Protein AF-A0A955T4J6-F1 (afdb_monomer_lite)

Foldseek 3Di:
DDDPPQRDAAEADPPQQAQVNAAEDDAQHKYKYFQQPDDQVPPCVVWVLDDLDAAQDCSCRRTPRKHKYKYAAAAQDKWKKKKAKAADDLLRFKAKFKWAQDPVNPGIHGDQAQWDPLQDDFPPDSHGTFRMTMHIDHGGMMMMIIGHSHRMMMMHMDIAHDDDDPDVLSVLQVVLQVLLRSLLRCSSACLQRRDSVSSPPDPDLQSQLALDQCSLQVSLVSNLVVLVVVHDNPVVSSNVVSLVSLLSQWDFDPDPQRATAGDDDAAGLQRLLRSLLSNVSCCVRPVVHDDCSLVNSQSVNCVVCPPDPDDDPSSDQPDPVGDDPVVSVVSNVVSND

Secondary structure (DSSP, 8-state):
-PPPGGGSPEE--S--SSTTSPEE--TT--EEEEE--S-TT--TTTS-------TT-GGGSS-TT-EEEEEEE--SS-EEEEEEEE-S-TTS--EEEEEEE-TTSSSEEE--TT--TT-PPPTT-SS---SEEEEEE-SEEEEEEEE--EEEEEEEEEEEPPSSPSSHHHHHHHHHHHHHHHHHHHHHH-TTTT-HHHHSS---HHHHT---HHHHHHHHHHHHHHHHTT---SSHHHHHHHHHHHHT--EE--STT--EE---SS-HHHHHHHHHHHHHHHIIIII----GGGGGTHHHHHHHHTT-SS--TTS----SS---HHHHHHHHHHHH-

Structure (mmCIF, N/CA/C/O backbone):
data_AF-A0A955T4J6-F1
#
_entry.id   AF-A0A955T4J6-F1
#
loop_
_atom_site.group_PDB
_atom_site.id
_atom_site.type_symbol
_atom_site.label_atom_id
_atom_site.label_alt_id
_atom_site.label_comp_id
_atom_site.label_asym_id
_atom_site.label_entity_id
_atom_site.label_seq_id
_atom_site.pdbx_PDB_ins_code
_atom_site.Cartn_x
_atom_site.Cartn_y
_atom_site.Cartn_z
_atom_site.occupancy
_atom_site.B_iso_or_equiv
_atom_site.auth_seq_id
_atom_site.auth_comp_id
_atom_site.auth_asym_id
_atom_site.auth_atom_id
_atom_site.pdbx_PDB_model_num
ATOM 1 N N . MET A 1 1 ? -25.477 -25.709 1.875 1.00 49.19 1 MET A N 1
ATOM 2 C CA . MET A 1 1 ? -24.189 -25.959 2.546 1.00 49.19 1 MET A CA 1
ATOM 3 C C . MET A 1 1 ? -23.855 -24.646 3.207 1.00 49.19 1 MET A C 1
ATOM 5 O O . MET A 1 1 ? -23.683 -23.676 2.479 1.00 49.19 1 MET A O 1
ATOM 9 N N . ASP A 1 2 ? -23.935 -24.575 4.530 1.00 71.12 2 ASP A N 1
ATOM 10 C CA . ASP A 1 2 ? -23.605 -23.341 5.238 1.00 71.12 2 ASP A CA 1
ATOM 11 C C . ASP A 1 2 ? -22.095 -23.136 5.170 1.00 71.12 2 ASP A C 1
ATOM 13 O O . ASP A 1 2 ? -21.326 -24.020 5.543 1.00 71.12 2 ASP A O 1
ATOM 17 N N . ILE A 1 3 ? -21.685 -21.997 4.620 1.00 68.75 3 ILE A N 1
ATOM 18 C CA . ILE A 1 3 ? -20.292 -21.553 4.632 1.00 68.75 3 ILE A CA 1
ATOM 19 C C . ILE A 1 3 ? -19.980 -21.144 6.084 1.00 68.75 3 ILE A C 1
ATOM 21 O O . ILE A 1 3 ? -20.780 -20.367 6.634 1.00 68.75 3 ILE A O 1
ATOM 25 N N . PRO A 1 4 ? -18.898 -21.664 6.705 1.00 73.25 4 PRO A N 1
ATOM 26 C CA . PRO A 1 4 ? -18.431 -21.229 8.023 1.00 73.25 4 PRO A CA 1
ATOM 27 C C . PRO A 1 4 ? -18.327 -19.706 8.104 1.00 73.25 4 PRO A C 1
ATOM 29 O O . PRO A 1 4 ? -18.053 -19.054 7.100 1.00 73.25 4 PRO A O 1
ATOM 32 N N . GLU A 1 5 ? -18.582 -19.121 9.273 1.00 73.19 5 GLU A N 1
ATOM 33 C CA . GLU A 1 5 ? -18.630 -17.659 9.407 1.00 73.19 5 GLU A CA 1
ATOM 34 C C . GLU A 1 5 ? -17.283 -17.009 9.057 1.00 73.19 5 GLU A C 1
ATOM 36 O O . GLU A 1 5 ? -17.280 -15.998 8.359 1.00 73.19 5 GLU A O 1
ATOM 41 N N . GLU A 1 6 ? -16.155 -17.633 9.417 1.00 70.94 6 GLU A N 1
ATOM 42 C CA . GLU A 1 6 ? -14.816 -17.175 9.015 1.00 70.94 6 GLU A CA 1
ATOM 43 C C . GLU A 1 6 ? -14.591 -17.166 7.488 1.00 70.94 6 GLU A C 1
ATOM 45 O O . GLU A 1 6 ? -13.852 -16.330 6.968 1.00 70.94 6 GLU A O 1
ATOM 50 N N . ASP A 1 7 ? -15.276 -18.048 6.756 1.00 72.38 7 ASP A N 1
ATOM 51 C CA . ASP A 1 7 ? -15.149 -18.211 5.304 1.00 72.38 7 ASP A CA 1
ATOM 52 C C . ASP A 1 7 ? -16.137 -17.327 4.525 1.00 72.38 7 ASP A C 1
ATOM 54 O O . ASP A 1 7 ? -16.083 -17.237 3.291 1.00 72.38 7 ASP A O 1
ATOM 58 N N . ARG A 1 8 ? -17.076 -16.668 5.217 1.00 79.75 8 ARG A N 1
ATOM 59 C CA . ARG A 1 8 ? -18.019 -15.745 4.579 1.00 79.75 8 ARG A CA 1
ATOM 60 C C . ARG A 1 8 ? -17.323 -14.439 4.238 1.00 79.75 8 ARG A C 1
ATOM 62 O O . ARG A 1 8 ? -16.606 -13.855 5.052 1.00 79.75 8 ARG A O 1
ATOM 69 N N . ILE A 1 9 ? -17.621 -13.932 3.046 1.00 84.31 9 ILE A N 1
ATOM 70 C CA . ILE A 1 9 ? -17.214 -12.593 2.622 1.00 84.31 9 ILE A CA 1
ATOM 71 C C . ILE A 1 9 ? -17.766 -11.575 3.629 1.00 84.31 9 ILE A C 1
ATOM 73 O O . ILE A 1 9 ? -18.973 -11.548 3.864 1.00 84.31 9 ILE A O 1
ATOM 77 N N . ALA A 1 10 ? -16.889 -10.756 4.212 1.00 92.00 10 ALA A N 1
ATOM 78 C CA . ALA A 1 10 ? -17.304 -9.649 5.061 1.00 92.00 10 ALA A CA 1
ATOM 79 C C . ALA A 1 10 ? -17.594 -8.422 4.195 1.00 92.00 10 ALA A C 1
ATOM 81 O O . ALA A 1 10 ? -16.770 -8.026 3.367 1.00 92.00 10 ALA A O 1
ATOM 82 N N . PHE A 1 11 ? -18.760 -7.829 4.406 1.00 94.44 11 PHE A N 1
ATOM 83 C CA . PHE A 1 11 ? -19.126 -6.537 3.846 1.00 94.44 11 PHE A CA 1
ATOM 84 C C . PHE A 1 11 ? -19.242 -5.530 4.983 1.00 94.44 11 PHE A C 1
ATOM 86 O O . PHE A 1 11 ? -19.582 -5.909 6.106 1.00 94.44 11 PHE A O 1
ATOM 93 N N . GLU A 1 12 ? -18.977 -4.262 4.696 1.00 93.69 12 GLU A N 1
ATOM 94 C CA . GLU A 1 12 ? -19.460 -3.195 5.570 1.00 93.69 12 GLU A CA 1
ATOM 95 C C . GLU A 1 12 ? -21.001 -3.235 5.666 1.00 93.69 12 GLU A C 1
ATOM 97 O O . GLU A 1 12 ? -21.689 -3.826 4.824 1.00 93.69 12 GLU A O 1
ATOM 102 N N . ALA A 1 13 ? -21.552 -2.580 6.682 1.00 93.69 13 ALA A N 1
ATOM 103 C CA . ALA A 1 13 ? -22.985 -2.432 6.864 1.00 93.69 13 ALA A CA 1
ATOM 104 C C . ALA A 1 13 ? -23.320 -1.043 7.415 1.00 93.69 13 ALA A C 1
ATOM 106 O O . ALA A 1 13 ? -22.948 -0.706 8.537 1.00 93.69 13 ALA A O 1
ATOM 107 N N . GLU A 1 14 ? -24.079 -0.270 6.646 1.00 91.69 14 GLU A N 1
ATOM 108 C CA . GLU A 1 14 ? -24.568 1.042 7.067 1.00 91.69 14 GLU A CA 1
ATOM 109 C C . GLU A 1 14 ? -25.791 0.935 8.010 1.00 91.69 14 GLU A C 1
ATOM 111 O O . GLU A 1 14 ? -26.625 0.036 7.832 1.00 91.69 14 GLU A O 1
ATOM 116 N N . PRO A 1 15 ? -25.962 1.849 8.989 1.00 91.62 15 PRO A N 1
ATOM 117 C CA . PRO A 1 15 ? -25.075 2.968 9.299 1.00 91.62 15 PRO A CA 1
ATOM 118 C C . PRO A 1 15 ? -23.806 2.525 10.053 1.00 91.62 15 PRO A C 1
ATOM 120 O O . PRO A 1 15 ? -23.906 1.804 11.042 1.00 91.62 15 PRO A O 1
ATOM 123 N N . ASN A 1 16 ? -22.634 3.008 9.640 1.00 92.56 16 ASN A N 1
ATOM 124 C CA . ASN A 1 16 ? -21.361 2.868 10.364 1.00 92.56 16 ASN A CA 1
ATOM 125 C C . ASN A 1 16 ? -20.569 4.192 10.410 1.00 92.56 16 ASN A C 1
ATOM 127 O O . ASN A 1 16 ? -19.354 4.209 10.590 1.00 92.56 16 ASN A O 1
ATOM 131 N N . ASN A 1 17 ? -21.283 5.312 10.297 1.00 88.12 17 ASN A N 1
ATOM 132 C CA . ASN A 1 17 ? -20.744 6.654 10.065 1.00 88.12 17 ASN A CA 1
ATOM 133 C C . ASN A 1 17 ? -20.003 7.285 11.264 1.00 88.12 17 ASN A C 1
ATOM 135 O O . ASN A 1 17 ? -19.528 8.423 11.213 1.00 88.12 17 ASN A O 1
ATOM 139 N N . ASN A 1 18 ? -19.940 6.584 12.394 1.00 89.19 18 ASN A N 1
ATOM 140 C CA . ASN A 1 18 ? -19.228 7.018 13.589 1.00 89.19 18 ASN A CA 1
ATOM 141 C C . ASN A 1 18 ? -18.773 5.815 14.422 1.00 89.19 18 ASN A C 1
ATOM 143 O O . ASN A 1 18 ? -19.288 4.705 14.302 1.00 89.19 18 ASN A O 1
ATOM 147 N N . TRP A 1 19 ? -17.848 6.063 15.347 1.00 91.88 19 TRP A N 1
ATOM 148 C CA . TRP A 1 19 ? -17.252 5.016 16.178 1.00 91.88 19 TRP A CA 1
ATOM 149 C C . TRP A 1 19 ? -18.250 4.244 17.062 1.00 91.88 19 TRP A C 1
ATOM 151 O O . TRP A 1 19 ? -17.949 3.123 17.465 1.00 91.88 19 TRP A O 1
ATOM 161 N N . ARG A 1 20 ? -19.428 4.805 17.376 1.00 91.62 20 ARG A N 1
ATOM 162 C CA . ARG A 1 20 ? -20.450 4.127 18.197 1.00 91.62 20 ARG A CA 1
ATOM 163 C C . ARG A 1 20 ? -21.255 3.106 17.395 1.00 91.62 20 ARG A C 1
ATOM 165 O O . ARG A 1 20 ? -21.768 2.158 17.980 1.00 91.62 20 ARG A O 1
ATOM 172 N N . GLU A 1 21 ? -21.352 3.310 16.086 1.00 93.25 21 GLU A N 1
ATOM 173 C CA . GLU A 1 21 ? -22.065 2.455 15.128 1.00 93.25 21 GLU A CA 1
ATOM 174 C C . GLU A 1 21 ? -21.094 1.604 14.293 1.00 93.25 21 GLU A C 1
ATOM 176 O O . GLU A 1 21 ? -21.480 0.974 13.314 1.00 93.25 21 GLU A O 1
ATOM 181 N N . ALA A 1 22 ? -19.820 1.573 14.688 1.00 95.56 22 ALA A N 1
ATOM 182 C CA . ALA A 1 22 ? -18.763 0.904 13.955 1.00 95.56 22 ALA A CA 1
ATOM 183 C C . ALA A 1 22 ? -19.065 -0.586 13.716 1.00 95.56 22 ALA A C 1
ATOM 185 O O . ALA A 1 22 ? -19.440 -1.324 14.633 1.00 95.56 22 ALA A O 1
ATOM 186 N N . ASN A 1 23 ? -18.843 -1.050 12.488 1.00 96.88 23 ASN A N 1
ATOM 187 C CA . ASN A 1 23 ? -18.965 -2.460 12.142 1.00 96.88 23 ASN A CA 1
ATOM 188 C C . ASN A 1 23 ? -17.881 -3.290 12.840 1.00 96.88 23 ASN A C 1
ATOM 190 O O . ASN A 1 23 ? -16.758 -2.818 12.986 1.00 96.88 23 ASN A O 1
ATOM 194 N N . PRO A 1 24 ? -18.143 -4.538 13.244 1.00 96.25 24 PRO A N 1
ATOM 195 C CA . PRO A 1 24 ? -17.079 -5.397 13.748 1.00 96.25 24 PRO A CA 1
ATOM 196 C C . PRO A 1 24 ? -16.050 -5.688 12.644 1.00 96.25 24 PRO A C 1
ATOM 198 O O . PRO A 1 24 ? -16.415 -5.998 11.510 1.00 96.25 24 PRO A O 1
ATOM 201 N N . LEU A 1 25 ? -14.765 -5.623 12.986 1.00 96.31 25 LEU A N 1
ATOM 202 C CA . LEU A 1 25 ? -13.657 -6.030 12.128 1.00 96.31 25 LEU A CA 1
ATOM 203 C C . LEU A 1 25 ? -12.806 -7.071 12.840 1.00 96.31 25 LEU A C 1
ATOM 205 O O . LEU A 1 25 ? -12.204 -6.819 13.883 1.00 96.31 25 LEU A O 1
ATOM 209 N N . GLU A 1 26 ? -12.730 -8.236 12.214 1.00 95.19 26 GLU A N 1
ATOM 210 C CA . GLU A 1 26 ? -11.833 -9.317 12.591 1.00 95.19 26 GLU A CA 1
ATOM 211 C C . GLU A 1 26 ? -10.510 -9.166 11.829 1.00 95.19 26 GLU A C 1
ATOM 213 O O . GLU A 1 26 ? -10.489 -9.109 10.595 1.00 95.19 26 GLU A O 1
ATOM 218 N N . ILE A 1 27 ? -9.393 -9.068 12.554 1.00 95.25 27 ILE A N 1
ATOM 219 C CA . ILE A 1 27 ? -8.076 -8.910 11.927 1.00 95.25 27 ILE A CA 1
ATOM 220 C C . ILE A 1 27 ? -7.737 -10.177 11.129 1.00 95.25 27 ILE A C 1
ATOM 222 O O . ILE A 1 27 ? -7.883 -11.290 11.618 1.00 95.25 27 ILE A O 1
ATOM 226 N N . GLY A 1 28 ? -7.249 -10.012 9.900 1.00 92.88 28 GLY A N 1
ATOM 227 C CA . GLY A 1 28 ? -6.998 -11.107 8.960 1.00 92.88 28 GLY A CA 1
ATOM 228 C C . GLY A 1 28 ? -8.159 -11.366 7.997 1.00 92.88 28 GLY A C 1
ATOM 229 O O . GLY A 1 28 ? -7.937 -11.926 6.921 1.00 92.88 28 GLY A O 1
ATOM 230 N N . ARG A 1 29 ? -9.376 -10.905 8.317 1.00 92.88 29 ARG A N 1
ATOM 231 C CA . ARG A 1 29 ? -10.540 -11.029 7.434 1.00 92.88 29 ARG A CA 1
ATOM 232 C C . ARG A 1 29 ? -10.579 -9.870 6.438 1.00 92.88 29 ARG A C 1
ATOM 234 O O . ARG A 1 29 ? -10.380 -8.709 6.788 1.00 92.88 29 ARG A O 1
ATOM 241 N N . THR A 1 30 ? -10.816 -10.191 5.166 1.00 94.69 30 THR A N 1
ATOM 242 C CA . THR A 1 30 ? -10.977 -9.180 4.109 1.00 94.69 30 THR A CA 1
ATOM 243 C C . THR A 1 30 ? -12.392 -8.614 4.142 1.00 94.69 30 THR A C 1
ATOM 245 O O . THR A 1 30 ? -13.348 -9.387 4.085 1.00 94.69 30 THR A O 1
ATOM 248 N N . VAL A 1 31 ? -12.512 -7.286 4.163 1.00 96.81 31 VAL A N 1
ATOM 249 C CA . VAL A 1 31 ? -13.789 -6.562 4.149 1.00 96.81 31 VAL A CA 1
ATOM 250 C C . VAL A 1 31 ? -13.966 -5.838 2.815 1.00 96.81 31 VAL A C 1
ATOM 252 O O . VAL A 1 31 ? -13.035 -5.208 2.313 1.00 96.81 31 VAL A O 1
ATOM 255 N N . TYR A 1 32 ? -15.157 -5.933 2.233 1.00 96.44 32 TYR A N 1
ATOM 256 C CA . TYR A 1 32 ? -15.557 -5.201 1.033 1.00 96.44 32 TYR A CA 1
ATOM 257 C C . TYR A 1 32 ? -16.520 -4.083 1.419 1.00 96.44 32 TYR A C 1
ATOM 259 O O . TYR A 1 32 ? -17.512 -4.339 2.095 1.00 96.44 32 TYR A O 1
ATOM 267 N N . GLY A 1 33 ? -16.251 -2.870 0.956 1.00 94.62 33 GLY A N 1
ATOM 268 C CA . GLY A 1 33 ? -17.101 -1.720 1.244 1.00 94.62 33 GLY A CA 1
ATOM 269 C C . GLY A 1 33 ? -17.165 -0.736 0.088 1.00 94.62 33 GLY A C 1
ATOM 270 O O . GLY A 1 33 ? -16.576 -0.968 -0.974 1.00 94.62 33 GLY A O 1
ATOM 271 N N . ASN A 1 34 ? -17.908 0.337 0.295 1.00 91.94 34 ASN A N 1
ATOM 272 C CA . ASN A 1 34 ? -18.135 1.459 -0.592 1.00 91.94 34 ASN A CA 1
ATOM 273 C C . ASN A 1 34 ? -18.290 2.724 0.256 1.00 91.94 34 ASN A C 1
ATOM 275 O O . ASN A 1 34 ? -18.841 2.691 1.341 1.00 91.94 34 ASN A O 1
ATOM 279 N N . ASN A 1 35 ? -17.751 3.826 -0.239 1.00 86.06 35 ASN A N 1
ATOM 280 C CA . ASN A 1 35 ? -17.652 5.066 0.511 1.00 86.06 35 ASN A CA 1
ATOM 281 C C . ASN A 1 35 ? -17.491 6.214 -0.492 1.00 86.06 35 ASN A C 1
ATOM 283 O O . ASN A 1 35 ? -16.395 6.746 -0.651 1.00 86.06 35 ASN A O 1
ATOM 287 N N . ASP A 1 36 ? -18.515 6.484 -1.304 1.00 79.50 36 ASP A N 1
ATOM 288 C CA . ASP A 1 36 ? -18.516 7.539 -2.336 1.00 79.50 36 ASP A CA 1
ATOM 289 C C . ASP A 1 36 ? -19.459 8.709 -2.022 1.00 79.50 36 ASP A C 1
ATOM 291 O O . ASP A 1 36 ? -19.696 9.577 -2.863 1.00 79.50 36 ASP A O 1
ATOM 295 N N . ASP A 1 37 ? -19.961 8.747 -0.795 1.00 76.25 37 ASP A N 1
ATOM 296 C CA . ASP A 1 37 ? -20.833 9.771 -0.233 1.00 76.25 37 ASP A CA 1
ATOM 297 C C . ASP A 1 37 ? -20.063 10.848 0.555 1.00 76.25 37 ASP A C 1
ATOM 299 O O . ASP A 1 37 ? -20.648 11.829 1.026 1.00 76.25 37 ASP A O 1
ATOM 303 N N . THR A 1 38 ? -18.738 10.713 0.653 1.00 75.12 38 THR A N 1
ATOM 304 C CA . THR A 1 38 ? -17.838 11.761 1.129 1.00 75.12 38 THR A CA 1
ATOM 305 C C . THR A 1 38 ? -17.561 12.786 0.036 1.00 75.12 38 THR A C 1
ATOM 307 O O . THR A 1 38 ? -17.138 12.470 -1.075 1.00 75.12 38 THR A O 1
ATOM 310 N N . ASP A 1 39 ? -17.740 14.063 0.367 1.00 73.38 39 ASP A N 1
ATOM 311 C CA . ASP A 1 39 ? -17.366 15.131 -0.551 1.00 73.38 39 ASP A CA 1
ATOM 312 C C . ASP A 1 39 ? -15.837 15.266 -0.666 1.00 73.38 39 ASP A C 1
ATOM 314 O O . ASP A 1 39 ? -15.135 15.647 0.280 1.00 73.38 39 ASP A O 1
ATOM 318 N N . TYR A 1 40 ? -15.342 14.999 -1.874 1.00 72.81 40 TYR A N 1
ATOM 319 C CA . TYR A 1 40 ? -13.928 15.000 -2.227 1.00 72.81 40 TYR A CA 1
ATOM 320 C C . TYR A 1 40 ? -13.234 16.354 -2.016 1.00 72.81 40 TYR A C 1
ATOM 322 O O . TYR A 1 40 ? -12.062 16.378 -1.639 1.00 72.81 40 TYR A O 1
ATOM 330 N N . LEU A 1 41 ? -13.919 17.482 -2.252 1.00 71.50 41 LEU A N 1
ATOM 331 C CA . LEU A 1 41 ? -13.324 18.825 -2.128 1.00 71.50 41 LEU A CA 1
ATOM 332 C C . LEU A 1 41 ? -13.667 19.524 -0.810 1.00 71.50 41 LEU A C 1
ATOM 334 O O . LEU A 1 41 ? -13.267 20.672 -0.615 1.00 71.50 41 LEU A O 1
ATOM 338 N N . ASN A 1 42 ? -14.346 18.834 0.109 1.00 63.97 42 ASN A N 1
ATOM 339 C CA . ASN A 1 42 ? -14.707 19.355 1.425 1.00 63.97 42 ASN A CA 1
ATOM 340 C C . ASN A 1 42 ? -15.380 20.746 1.349 1.00 63.97 42 ASN A C 1
ATOM 342 O O . ASN A 1 42 ? -15.008 21.675 2.073 1.00 63.97 42 ASN A O 1
ATOM 346 N N . ASN A 1 43 ? -16.347 20.875 0.447 1.00 64.19 43 ASN A N 1
ATOM 347 C CA . ASN A 1 43 ? -17.304 21.957 0.324 1.00 64.19 43 ASN A CA 1
ATOM 348 C C . ASN A 1 43 ? -18.009 22.179 1.668 1.00 64.19 43 ASN A C 1
ATOM 350 O O . ASN A 1 43 ? -18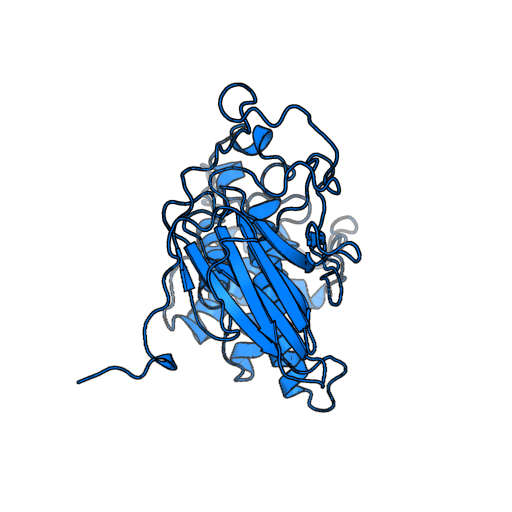.842 21.387 2.112 1.00 64.19 43 ASN A O 1
ATOM 354 N N . GLU A 1 44 ? -17.661 23.284 2.329 1.00 58.69 44 GLU A N 1
ATOM 355 C CA . GLU A 1 44 ? -18.183 23.627 3.656 1.00 58.69 44 GLU A CA 1
ATOM 356 C C . GLU A 1 44 ? -19.703 23.890 3.654 1.00 58.69 44 GLU A C 1
ATOM 358 O O . GLU A 1 44 ? -20.326 23.839 4.718 1.00 58.69 44 GLU A O 1
ATOM 363 N N . ASP A 1 45 ? -20.304 24.145 2.483 1.00 60.72 45 ASP A N 1
ATOM 364 C CA . ASP A 1 45 ? -21.752 24.335 2.334 1.00 60.72 45 ASP A CA 1
ATOM 365 C C . ASP A 1 45 ? -22.522 23.000 2.316 1.00 60.72 45 ASP A C 1
ATOM 367 O O . ASP A 1 45 ? -23.664 22.944 2.776 1.00 60.72 45 ASP A O 1
ATOM 371 N N . GLU A 1 46 ? -21.900 21.920 1.829 1.00 54.34 46 GLU A N 1
ATOM 372 C CA . GLU A 1 46 ? -22.473 20.563 1.805 1.00 54.34 46 GLU A CA 1
ATOM 373 C C . GLU A 1 46 ? -22.079 19.752 3.049 1.00 54.34 46 GLU A C 1
ATOM 375 O O . GLU A 1 46 ? -22.833 18.886 3.496 1.00 54.34 46 GLU A O 1
ATOM 380 N N . ASN A 1 47 ? -20.942 20.083 3.669 1.00 52.06 47 ASN A N 1
ATOM 381 C CA . ASN A 1 47 ? -20.457 19.463 4.894 1.00 52.06 47 ASN A CA 1
ATOM 382 C C . ASN A 1 47 ? -20.163 20.546 5.954 1.00 52.06 47 ASN A C 1
ATOM 384 O O . ASN A 1 47 ? -19.065 21.110 5.973 1.00 52.06 47 ASN A O 1
ATOM 388 N N . PRO A 1 48 ? -21.106 20.852 6.872 1.00 43.47 48 PRO A N 1
ATOM 389 C CA . PRO A 1 48 ? -21.048 22.021 7.759 1.00 43.47 48 PRO A CA 1
ATOM 390 C C . PRO A 1 48 ? -19.978 21.944 8.865 1.00 43.47 48 PRO A C 1
ATOM 392 O O . PRO A 1 48 ? -20.019 22.726 9.823 1.00 43.47 48 PRO A O 1
ATOM 395 N N . VAL A 1 49 ? -19.000 21.035 8.763 1.00 47.78 49 VAL A N 1
ATOM 396 C CA . VAL A 1 49 ? -17.809 21.004 9.622 1.00 47.78 49 VAL A CA 1
ATOM 397 C C . VAL A 1 49 ? -16.906 22.189 9.257 1.00 47.78 49 VAL A C 1
ATOM 399 O O . VAL A 1 49 ? -15.901 22.064 8.561 1.00 47.78 49 VAL A O 1
ATOM 402 N N . LYS A 1 50 ? -17.295 23.374 9.741 1.00 36.75 50 LYS A N 1
ATOM 403 C CA . LYS A 1 50 ? -16.586 24.642 9.544 1.00 36.75 50 LYS A CA 1
ATOM 404 C C . LYS A 1 50 ? -15.153 24.559 10.065 1.00 36.75 50 LYS A C 1
ATOM 406 O O . LYS A 1 50 ? -14.939 24.344 11.261 1.00 36.75 50 LYS A O 1
ATOM 411 N N . GLY A 1 51 ? -14.187 24.839 9.191 1.00 40.41 51 GLY A N 1
ATOM 412 C CA . GLY A 1 51 ? -12.809 25.129 9.569 1.00 40.41 51 GLY A CA 1
ATOM 413 C C . GLY A 1 51 ? -11.776 24.178 8.972 1.00 40.41 51 GLY A C 1
ATOM 414 O O . GLY A 1 51 ? -11.793 22.960 9.181 1.00 40.41 51 GLY A O 1
ATOM 415 N N . PHE A 1 52 ? -10.786 24.775 8.313 1.00 37.16 52 PHE A N 1
ATOM 416 C CA . PHE A 1 52 ? -9.451 24.212 8.129 1.00 37.16 52 PHE A CA 1
ATOM 417 C C . PHE A 1 52 ? -8.710 24.243 9.474 1.00 37.16 52 PHE A C 1
ATOM 419 O O . PHE A 1 52 ? -7.922 25.145 9.750 1.00 37.16 52 PHE A O 1
ATOM 426 N N . ALA A 1 53 ? -9.002 23.287 10.354 1.00 34.19 53 ALA A N 1
ATOM 427 C CA . ALA A 1 53 ? -8.194 23.055 11.545 1.00 34.19 53 ALA A CA 1
ATOM 428 C C . ALA A 1 53 ? -7.208 21.916 11.254 1.00 34.19 53 ALA A C 1
ATOM 430 O O . ALA A 1 53 ? -7.610 20.831 10.840 1.00 34.19 53 ALA A O 1
ATOM 431 N N . ASN A 1 54 ? -5.919 22.211 11.435 1.00 33.28 54 ASN A N 1
ATOM 432 C CA . ASN A 1 54 ? -4.769 21.322 11.268 1.00 33.28 54 ASN A CA 1
ATOM 433 C C . ASN A 1 54 ? -5.027 19.883 11.755 1.00 33.28 54 ASN A C 1
ATOM 435 O O . ASN A 1 54 ? -5.694 19.671 12.768 1.00 33.28 54 ASN A O 1
ATOM 439 N N . GLY A 1 55 ? -4.446 18.911 11.046 1.00 39.78 55 GLY A N 1
ATOM 440 C CA . GLY A 1 55 ? -4.740 17.472 11.032 1.00 39.78 55 GLY A CA 1
ATOM 441 C C . GLY A 1 55 ? -4.420 16.663 12.284 1.00 39.78 55 GLY A C 1
ATOM 442 O O . GLY A 1 55 ? -3.868 15.568 12.190 1.00 39.78 55 GLY A O 1
ATOM 443 N N . LEU A 1 56 ? -4.777 17.191 13.446 1.00 39.00 56 LEU A N 1
ATOM 444 C CA . LEU A 1 56 ? -4.727 16.549 14.756 1.00 39.00 56 LEU A CA 1
ATOM 445 C C . LEU A 1 56 ? -5.975 16.866 15.604 1.00 39.00 56 LEU A C 1
ATOM 447 O O . LEU A 1 56 ? -6.064 16.407 16.738 1.00 39.00 56 LEU A O 1
ATOM 451 N N . ASP A 1 57 ? -6.932 17.649 15.092 1.00 46.38 57 ASP A N 1
ATOM 452 C CA . ASP A 1 57 ? -8.154 17.989 15.824 1.00 46.38 57 ASP A CA 1
ATOM 453 C C . ASP A 1 57 ? -9.236 16.906 15.631 1.00 46.38 57 ASP A C 1
ATOM 455 O O . ASP A 1 57 ? -9.672 16.623 14.512 1.00 46.38 57 ASP A O 1
ATOM 459 N N . ASN A 1 58 ? -9.712 16.337 16.744 1.00 49.59 58 ASN A N 1
ATOM 460 C CA . ASN A 1 58 ? -10.849 15.411 16.832 1.00 49.59 58 ASN A CA 1
ATOM 461 C C . ASN A 1 58 ? -12.158 15.953 16.206 1.00 49.59 58 ASN A C 1
ATOM 463 O O . ASN A 1 58 ? -13.125 15.205 16.081 1.00 49.59 58 ASN A O 1
ATOM 467 N N . LYS A 1 59 ? -12.221 17.226 15.789 1.00 50.59 59 LYS A N 1
ATOM 468 C CA . LYS A 1 59 ? -13.399 17.861 15.165 1.00 50.59 59 LYS A CA 1
ATOM 469 C C . LYS A 1 59 ? -13.833 17.301 13.811 1.00 50.59 59 LYS A C 1
ATOM 471 O O . LYS A 1 59 ? -14.970 17.528 13.419 1.00 50.59 59 LYS A O 1
ATOM 476 N N . ARG A 1 60 ? -12.965 16.587 13.092 1.00 54.59 60 ARG A N 1
ATOM 477 C CA . ARG A 1 60 ? -13.273 15.978 11.780 1.00 54.59 60 ARG A CA 1
ATOM 478 C C . ARG A 1 60 ? -13.444 14.456 11.855 1.00 54.59 60 ARG A C 1
ATOM 480 O O . ARG A 1 60 ? -13.391 13.794 10.824 1.00 54.59 60 ARG A O 1
ATOM 487 N N . ARG A 1 61 ? -13.607 13.919 13.069 1.00 62.59 61 ARG A N 1
ATOM 488 C CA . ARG A 1 61 ? -13.756 12.488 13.335 1.00 62.59 61 ARG A CA 1
ATOM 489 C C . ARG A 1 61 ? -15.060 11.939 12.752 1.00 62.59 61 ARG A C 1
ATOM 491 O O . ARG A 1 61 ? -15.025 10.982 11.996 1.00 62.59 61 ARG A O 1
ATOM 498 N N . ASP A 1 62 ? -16.180 12.574 13.063 1.00 63.19 62 ASP A N 1
ATOM 499 C CA . ASP A 1 62 ? -17.512 12.059 12.737 1.00 63.19 62 ASP A CA 1
ATOM 500 C C . ASP A 1 62 ? -18.086 12.843 11.538 1.00 63.19 62 ASP A C 1
ATOM 502 O O . ASP A 1 62 ? -19.058 13.586 11.679 1.00 63.19 62 ASP A O 1
ATOM 506 N N . ARG A 1 63 ? -17.415 12.773 10.374 1.00 66.50 63 ARG A N 1
ATOM 507 C CA . ARG A 1 63 ? -17.975 13.318 9.121 1.00 66.50 63 ARG A CA 1
ATOM 508 C C . ARG A 1 63 ? -18.916 12.278 8.495 1.00 66.50 63 ARG A C 1
ATOM 510 O O . ARG A 1 63 ? -18.580 11.098 8.556 1.00 66.50 63 ARG A O 1
ATOM 517 N N . PRO A 1 64 ? -20.035 12.702 7.880 1.00 66.38 64 PRO A N 1
ATOM 518 C CA . PRO A 1 64 ? -20.850 11.815 7.053 1.00 66.38 64 PRO A CA 1
ATOM 519 C C . PRO A 1 64 ? -20.003 11.163 5.955 1.00 66.38 64 PRO A C 1
ATOM 521 O O . PRO A 1 64 ? -19.103 11.822 5.422 1.00 66.38 64 PRO A O 1
ATOM 524 N N . GLY A 1 65 ? -20.295 9.902 5.649 1.00 75.94 65 GLY A N 1
ATOM 525 C CA . GLY A 1 65 ? -19.612 9.112 4.633 1.00 75.94 65 GLY A CA 1
ATOM 526 C C . GLY A 1 65 ? -18.229 8.634 5.052 1.00 75.94 65 GLY A C 1
ATOM 527 O O . GLY A 1 65 ? -17.338 8.541 4.220 1.00 75.94 65 GLY A O 1
ATOM 528 N N . LEU A 1 66 ? -17.982 8.395 6.342 1.00 88.44 66 LEU A N 1
ATOM 529 C CA . LEU A 1 66 ? -16.762 7.730 6.812 1.00 88.44 66 LEU A CA 1
ATOM 530 C C . LEU A 1 66 ? -17.133 6.398 7.440 1.00 88.44 66 LEU A C 1
ATOM 532 O O . LEU A 1 66 ? -17.905 6.388 8.395 1.00 88.44 66 LEU A O 1
ATOM 536 N N . ASP A 1 67 ? -16.493 5.317 7.015 1.00 93.94 67 ASP A N 1
ATOM 537 C CA . ASP A 1 67 ? -16.808 4.003 7.566 1.00 93.94 67 ASP A CA 1
ATOM 538 C C . ASP A 1 67 ? -15.981 3.745 8.816 1.00 93.94 67 ASP A C 1
ATOM 540 O O . ASP A 1 67 ? -14.755 3.921 8.843 1.00 93.94 67 ASP A O 1
ATOM 544 N N . TRP A 1 68 ? -16.650 3.293 9.868 1.00 95.94 68 TRP A N 1
ATOM 545 C CA . TRP A 1 68 ? -16.005 2.919 11.113 1.00 95.94 68 TRP A CA 1
ATOM 546 C C . TRP A 1 68 ? -16.061 1.424 11.349 1.00 95.94 68 TRP A C 1
ATOM 548 O O . TRP A 1 68 ? -17.103 0.782 11.235 1.00 95.94 68 TRP A O 1
ATOM 558 N N . PHE A 1 69 ? -14.929 0.893 11.795 1.00 97.81 69 PHE A N 1
ATOM 559 C CA . PHE A 1 69 ? -14.762 -0.495 12.176 1.00 97.81 69 PHE A CA 1
ATOM 560 C C . PHE A 1 69 ? -14.268 -0.599 13.616 1.00 97.81 69 PHE A C 1
ATOM 562 O O . PHE A 1 69 ? -13.360 0.125 14.012 1.00 97.81 69 PHE A O 1
ATOM 569 N N . LYS A 1 70 ? -14.843 -1.503 14.404 1.00 98.06 70 LYS A N 1
ATOM 570 C CA . LYS A 1 70 ? -14.450 -1.820 15.775 1.00 98.06 70 LYS A CA 1
ATOM 571 C C . LYS A 1 70 ? -13.633 -3.102 15.786 1.00 98.06 70 LYS A C 1
ATOM 573 O O . LYS A 1 70 ? -14.052 -4.111 15.229 1.00 98.06 70 LYS A O 1
ATOM 578 N N . ILE A 1 71 ? -12.494 -3.062 16.458 1.00 98.38 71 ILE A N 1
ATOM 579 C CA . ILE A 1 71 ? -11.554 -4.169 16.585 1.00 98.38 71 ILE A CA 1
ATOM 580 C C . ILE A 1 71 ? -11.459 -4.515 18.065 1.00 98.38 71 ILE A C 1
ATOM 582 O O . ILE A 1 71 ? -11.040 -3.683 18.870 1.00 98.38 71 ILE A O 1
ATOM 586 N N . GLU A 1 72 ? -11.833 -5.741 18.409 1.00 97.94 72 GLU A N 1
ATOM 587 C CA . GLU A 1 72 ? -11.654 -6.288 19.752 1.00 97.94 72 GLU A CA 1
ATOM 588 C C . GLU A 1 72 ? -10.441 -7.215 19.738 1.00 97.94 72 GLU A C 1
ATOM 590 O O . GLU A 1 72 ? -10.396 -8.173 18.967 1.00 97.94 72 GLU A O 1
ATOM 595 N N . VAL A 1 73 ? -9.443 -6.900 20.559 1.00 97.62 73 VAL A N 1
ATOM 596 C CA . VAL A 1 73 ? -8.216 -7.688 20.694 1.00 97.62 73 VAL A CA 1
ATOM 597 C C . VAL A 1 73 ? -8.229 -8.342 22.066 1.00 97.62 73 VAL A C 1
ATOM 599 O O . VAL A 1 73 ? -8.326 -7.650 23.081 1.00 97.62 73 VAL A O 1
ATOM 602 N N . GLU A 1 74 ? -8.092 -9.664 22.107 1.00 96.25 74 GLU A N 1
ATOM 603 C CA . GLU A 1 74 ? -8.082 -10.443 23.354 1.00 96.25 74 GLU A CA 1
ATOM 604 C C . GLU A 1 74 ? -6.659 -10.852 23.766 1.00 96.25 74 GLU A C 1
ATOM 606 O O . GLU A 1 74 ? -6.394 -11.196 24.921 1.00 96.25 74 GLU A O 1
ATOM 611 N N . GLU A 1 75 ? -5.715 -10.790 22.829 1.00 94.38 75 GLU A N 1
ATOM 612 C CA . GLU A 1 75 ? -4.335 -11.217 22.993 1.00 94.38 75 GLU A CA 1
ATOM 613 C C . GLU A 1 75 ? -3.547 -10.265 23.902 1.00 94.38 75 GLU A C 1
ATOM 615 O O . GLU A 1 75 ? -3.302 -9.102 23.584 1.00 94.38 75 GLU A O 1
ATOM 620 N N . GLU A 1 76 ? -3.064 -10.781 25.032 1.00 94.62 76 GLU A N 1
ATOM 621 C CA . GLU A 1 76 ? -2.212 -10.018 25.958 1.00 94.62 76 GLU A CA 1
ATOM 622 C C . GLU A 1 76 ? -0.827 -9.704 25.359 1.00 94.62 76 GLU A C 1
ATOM 624 O O . GLU A 1 76 ? -0.199 -8.701 25.707 1.00 94.62 76 GLU A O 1
ATOM 629 N N . VAL A 1 77 ? -0.330 -10.569 24.467 1.00 96.00 77 VAL A N 1
ATOM 630 C CA . VAL A 1 77 ? 0.967 -10.393 23.802 1.00 96.00 77 VAL A CA 1
ATOM 631 C C . VAL A 1 77 ? 0.803 -9.420 22.630 1.00 96.00 77 VAL A C 1
ATOM 633 O O . VAL A 1 77 ? 0.006 -9.705 21.737 1.00 96.00 77 VAL A O 1
ATOM 636 N N . PRO A 1 78 ? 1.556 -8.303 22.589 1.00 97.56 78 PRO A N 1
ATOM 637 C CA . PRO A 1 78 ? 1.442 -7.349 21.496 1.00 97.56 78 PRO A CA 1
ATOM 638 C C . PRO A 1 78 ? 1.880 -7.932 20.149 1.00 97.56 78 PRO A C 1
ATOM 640 O O . PRO A 1 78 ? 2.868 -8.667 20.076 1.00 97.56 78 PRO A O 1
ATOM 643 N N . PHE A 1 79 ? 1.205 -7.528 19.077 1.00 97.75 79 PHE A N 1
ATOM 644 C CA . PHE A 1 79 ? 1.527 -7.904 17.701 1.00 97.75 79 PHE A CA 1
ATOM 645 C C . PHE A 1 79 ? 1.464 -6.697 16.762 1.00 97.75 79 PHE A C 1
ATOM 647 O O . PHE A 1 79 ? 0.797 -5.699 17.038 1.00 97.75 79 PHE A O 1
ATOM 654 N N . LEU A 1 80 ? 2.173 -6.788 15.638 1.00 97.81 80 LEU A N 1
ATOM 655 C CA . LEU A 1 80 ? 2.115 -5.799 14.568 1.00 97.81 80 LEU A CA 1
ATOM 656 C C . LEU A 1 80 ? 0.963 -6.156 13.625 1.00 97.81 80 LEU A C 1
ATOM 658 O O . LEU A 1 80 ? 0.860 -7.293 13.173 1.00 97.81 80 LEU A O 1
ATOM 662 N N . VAL A 1 81 ? 0.136 -5.180 13.276 1.00 97.81 81 VAL A N 1
ATOM 663 C CA . VAL A 1 81 ? -0.857 -5.296 12.209 1.00 97.81 81 VAL A CA 1
ATOM 664 C C . VAL A 1 81 ? -0.546 -4.298 11.103 1.00 97.81 81 VAL A C 1
ATOM 666 O O . VAL A 1 81 ? -0.244 -3.133 11.369 1.00 97.81 81 VAL A O 1
ATOM 669 N N . LEU A 1 82 ? -0.621 -4.760 9.859 1.00 97.25 82 LEU A N 1
ATOM 670 C CA . LEU A 1 82 ? -0.665 -3.900 8.680 1.00 97.25 82 LEU A CA 1
ATOM 671 C C . LEU A 1 82 ? -2.111 -3.814 8.202 1.00 97.25 82 LEU A C 1
ATOM 673 O O . LEU A 1 82 ? -2.737 -4.854 8.005 1.00 97.25 82 LEU A O 1
ATOM 677 N N . PHE A 1 83 ? -2.625 -2.598 8.030 1.00 97.06 83 PHE A N 1
ATOM 678 C CA . PHE A 1 83 ? -3.920 -2.329 7.408 1.00 97.06 83 PHE A CA 1
ATOM 679 C C . PHE A 1 83 ? -3.709 -1.758 6.014 1.00 97.06 83 PHE A C 1
ATOM 681 O O . PHE A 1 83 ? -2.880 -0.868 5.822 1.00 97.06 83 PHE A O 1
ATOM 688 N N . GLU A 1 84 ? -4.492 -2.245 5.060 1.00 95.38 84 GLU A N 1
ATOM 689 C CA . GLU A 1 84 ? -4.359 -1.916 3.648 1.00 95.38 84 GLU A CA 1
ATOM 690 C C . GLU A 1 84 ? -5.724 -1.660 3.038 1.00 95.38 84 GLU A C 1
ATOM 692 O O . GLU A 1 84 ? -6.634 -2.480 3.154 1.00 95.38 84 GLU A O 1
ATOM 697 N N . LEU A 1 85 ? -5.840 -0.549 2.329 1.00 94.44 85 LEU A N 1
ATOM 698 C CA . LEU A 1 85 ? -7.031 -0.188 1.589 1.00 94.44 85 LEU A CA 1
ATOM 699 C C . LEU A 1 85 ? -6.742 -0.299 0.099 1.00 94.44 85 LEU A C 1
ATOM 701 O O . LEU A 1 85 ? -5.895 0.405 -0.438 1.00 94.44 85 LEU A O 1
ATOM 705 N N . ASP A 1 86 ? -7.441 -1.177 -0.596 1.00 93.88 86 ASP A N 1
ATOM 706 C CA . ASP A 1 86 ? -7.353 -1.320 -2.042 1.00 93.88 86 ASP A CA 1
ATOM 707 C C . ASP A 1 86 ? -8.561 -0.659 -2.691 1.00 93.88 86 ASP A C 1
ATOM 709 O O . ASP A 1 86 ? -9.701 -0.942 -2.335 1.00 93.88 86 ASP A O 1
ATOM 713 N N . VAL A 1 87 ? -8.306 0.237 -3.633 1.00 91.81 87 VAL A N 1
ATOM 714 C CA . VAL A 1 87 ? -9.331 1.078 -4.262 1.00 91.81 87 VAL A CA 1
ATOM 715 C C . VAL A 1 87 ? -9.297 0.910 -5.775 1.00 91.81 87 VAL A C 1
ATOM 717 O O . VAL A 1 87 ? -8.539 0.089 -6.286 1.00 91.81 87 VAL A O 1
ATOM 720 N N . LEU A 1 88 ? -10.119 1.635 -6.523 1.00 88.00 88 LEU A N 1
ATOM 721 C CA . LEU A 1 88 ? -10.065 1.578 -7.987 1.00 88.00 88 LEU A CA 1
ATOM 722 C C . LEU A 1 88 ? -9.043 2.570 -8.543 1.00 88.00 88 LEU A C 1
ATOM 724 O O . LEU A 1 88 ? -8.252 2.203 -9.410 1.00 88.00 88 LEU A O 1
ATOM 728 N N . ASP A 1 89 ? -8.997 3.782 -7.991 1.00 85.38 89 ASP A N 1
ATOM 729 C CA . ASP A 1 89 ? -8.171 4.869 -8.498 1.00 85.38 89 ASP A CA 1
ATOM 730 C C . ASP A 1 89 ? -7.266 5.442 -7.396 1.00 85.38 89 ASP A C 1
ATOM 732 O O . ASP A 1 89 ? -7.718 5.887 -6.347 1.00 85.38 89 ASP A O 1
ATOM 736 N N . ARG A 1 90 ? -5.947 5.427 -7.613 1.00 83.75 90 ARG A N 1
ATOM 737 C CA . ARG A 1 90 ? -4.991 6.039 -6.668 1.00 83.75 90 ARG A CA 1
ATOM 738 C C . ARG A 1 90 ? -4.886 7.557 -6.879 1.00 83.75 90 ARG A C 1
ATOM 740 O O . ARG A 1 90 ? -4.226 8.240 -6.101 1.00 83.75 90 ARG A O 1
ATOM 747 N N . ASP A 1 91 ? -5.522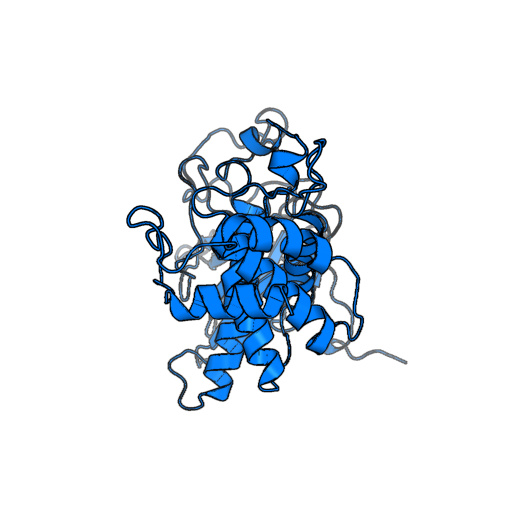 8.118 -7.903 1.00 77.56 91 ASP A N 1
ATOM 748 C CA . ASP A 1 91 ? -5.587 9.569 -8.064 1.00 77.56 91 ASP A CA 1
ATOM 749 C C . ASP A 1 91 ? -6.605 10.216 -7.110 1.00 77.56 91 ASP A C 1
ATOM 751 O O . ASP A 1 91 ? -6.459 11.400 -6.785 1.00 77.56 91 ASP A O 1
ATOM 755 N N . VAL A 1 92 ? -7.553 9.443 -6.575 1.00 80.12 92 VAL A N 1
ATOM 756 C CA . VAL A 1 92 ? -8.467 9.867 -5.511 1.00 80.12 92 VAL A CA 1
ATOM 757 C C . VAL A 1 92 ? -7.825 9.586 -4.149 1.00 80.12 92 VAL A C 1
ATOM 759 O O . VAL A 1 92 ? -7.406 8.467 -3.856 1.00 80.12 92 VAL A O 1
ATOM 762 N N . SER A 1 93 ? -7.707 10.623 -3.318 1.00 77.75 93 SER A N 1
ATOM 763 C CA . SER A 1 93 ? -7.119 10.515 -1.982 1.00 77.75 93 SER A CA 1
ATOM 764 C C . SER A 1 93 ? -8.008 9.702 -1.053 1.00 77.75 93 SER A C 1
ATOM 766 O O . SER A 1 93 ? -9.214 9.919 -0.988 1.00 77.75 93 SER A O 1
ATOM 768 N N . VAL A 1 94 ? -7.389 8.818 -0.281 1.00 82.94 94 VAL A N 1
ATOM 769 C CA . VAL A 1 94 ? -8.065 7.938 0.679 1.00 82.94 94 VAL A CA 1
ATOM 770 C C . VAL A 1 94 ? -7.279 7.906 1.980 1.00 82.94 94 VAL A C 1
ATOM 772 O O . VAL A 1 94 ? -6.108 8.306 2.016 1.00 82.94 94 VAL A O 1
ATOM 775 N N . ASN A 1 95 ? -7.901 7.446 3.061 1.00 86.00 95 ASN A N 1
ATOM 776 C CA . ASN A 1 95 ? -7.254 7.461 4.362 1.00 86.00 95 ASN A CA 1
ATOM 777 C C . ASN A 1 95 ? -7.691 6.344 5.301 1.00 86.00 95 ASN A C 1
ATOM 779 O O . ASN A 1 95 ? -8.863 5.990 5.355 1.00 86.00 95 ASN A O 1
ATOM 783 N N . LEU A 1 96 ? -6.748 5.890 6.119 1.00 91.31 96 LEU A N 1
ATOM 784 C CA . LEU A 1 96 ? -6.961 5.005 7.248 1.00 91.31 96 LEU A CA 1
ATOM 785 C C . LEU A 1 96 ? -6.483 5.680 8.530 1.00 91.31 96 LEU A C 1
ATOM 787 O O . LEU A 1 96 ? -5.393 6.258 8.583 1.00 91.31 96 LEU A O 1
ATOM 791 N N . ARG A 1 97 ? -7.274 5.565 9.597 1.00 91.19 97 ARG A N 1
ATOM 792 C CA . ARG A 1 97 ? -6.889 6.046 10.928 1.00 91.19 97 ARG A CA 1
ATOM 793 C C . ARG A 1 97 ? -7.336 5.091 12.003 1.00 91.19 97 ARG A C 1
ATOM 795 O O . ARG A 1 97 ? -8.466 4.629 11.990 1.00 91.19 97 ARG A O 1
ATOM 802 N N . THR A 1 98 ? -6.475 4.869 12.982 1.00 94.38 98 THR A N 1
ATOM 803 C CA . THR A 1 98 ? -6.827 4.086 14.162 1.00 94.38 98 THR A CA 1
ATOM 804 C C . THR A 1 98 ? -7.065 4.978 15.361 1.00 94.38 98 THR A C 1
ATOM 806 O O . THR A 1 98 ? -6.340 5.953 15.572 1.00 94.38 98 THR A O 1
ATOM 809 N N . TYR A 1 99 ? -8.035 4.598 16.175 1.00 94.94 99 TYR A N 1
ATOM 810 C CA . TYR A 1 99 ? -8.434 5.280 17.389 1.00 94.94 99 TYR A CA 1
ATOM 811 C C . TYR A 1 99 ? -8.578 4.292 18.548 1.00 94.94 99 TYR A C 1
ATOM 813 O O . TYR A 1 99 ? -8.734 3.088 18.347 1.00 94.94 99 TYR A O 1
ATOM 821 N N . VAL A 1 100 ? -8.546 4.827 19.761 1.00 96.06 100 VAL A N 1
ATOM 822 C CA . VAL A 1 100 ? -8.860 4.137 21.017 1.00 96.06 100 VAL A CA 1
ATOM 823 C C . VAL A 1 100 ? -9.821 5.008 21.819 1.00 96.06 100 VAL A C 1
ATOM 825 O O . VAL A 1 100 ? -9.848 6.224 21.626 1.00 96.06 100 VAL A O 1
ATOM 828 N N . GLU A 1 101 ? -10.620 4.420 22.706 1.00 92.75 101 GLU A N 1
ATOM 829 C CA . GLU A 1 101 ? -11.440 5.211 23.627 1.00 92.75 101 GLU A CA 1
ATOM 830 C C . GLU A 1 101 ? -10.569 6.146 24.469 1.00 92.75 101 GLU A C 1
ATOM 832 O O . GLU A 1 101 ? -9.509 5.772 24.976 1.00 92.75 101 GLU A O 1
ATOM 837 N N . ASN A 1 102 ? -11.019 7.391 24.603 1.00 89.44 102 ASN A N 1
ATOM 838 C CA . ASN A 1 102 ? -10.357 8.363 25.450 1.00 89.44 102 ASN A CA 1
ATOM 839 C C . ASN A 1 102 ? -10.567 7.996 26.931 1.00 89.44 102 ASN A C 1
ATOM 841 O O . ASN A 1 102 ? -11.486 7.270 27.310 1.00 89.44 102 ASN A O 1
ATOM 845 N N . LYS A 1 103 ? -9.740 8.559 27.814 1.00 87.69 103 LYS A N 1
ATOM 846 C CA . LYS A 1 103 ? -9.837 8.291 29.263 1.00 87.69 103 LYS A CA 1
ATOM 847 C C . LYS A 1 103 ? -11.159 8.731 29.901 1.00 87.69 103 LYS A C 1
ATOM 849 O O . LYS A 1 103 ? -11.470 8.278 30.998 1.00 87.69 103 LYS A O 1
ATOM 854 N N . ALA A 1 104 ? -11.887 9.648 29.266 1.00 86.75 104 ALA A N 1
ATOM 855 C CA . ALA A 1 104 ? -13.166 10.147 29.758 1.00 86.75 104 ALA A CA 1
ATOM 856 C C . ALA A 1 104 ? -14.341 9.209 29.414 1.00 86.75 104 ALA A C 1
ATOM 858 O O . ALA A 1 104 ? -15.404 9.343 30.015 1.00 86.75 104 ALA A O 1
ATOM 859 N N . GLY A 1 105 ? -14.157 8.260 28.486 1.00 82.69 105 GLY A N 1
ATOM 860 C CA . GLY A 1 105 ? -15.188 7.325 28.023 1.00 82.69 105 GLY A CA 1
ATOM 861 C C . GLY A 1 105 ? -16.289 7.968 27.170 1.00 82.69 105 GLY A C 1
ATOM 862 O O . GLY A 1 105 ? -17.302 7.336 26.876 1.00 82.69 105 GLY A O 1
ATOM 863 N N . ASP A 1 106 ? -16.132 9.233 26.779 1.00 85.56 106 ASP A N 1
ATOM 864 C CA . ASP A 1 106 ? -17.130 9.992 26.018 1.00 85.56 106 ASP A CA 1
ATOM 865 C C . ASP A 1 106 ? -16.770 10.146 24.530 1.00 85.56 106 ASP A C 1
ATOM 867 O O . ASP A 1 106 ? -17.574 10.644 23.734 1.00 85.56 106 ASP A O 1
ATOM 871 N N . GLY A 1 107 ? -15.599 9.652 24.126 1.00 88.19 107 GLY A N 1
ATOM 872 C CA . GLY A 1 107 ? -15.099 9.731 22.764 1.00 88.19 107 GLY A CA 1
ATOM 873 C C . GLY A 1 107 ? -13.900 8.826 22.518 1.00 88.19 107 GLY A C 1
ATOM 874 O O . GLY A 1 107 ? -13.458 8.090 23.393 1.00 88.19 107 GLY A O 1
ATOM 875 N N . VAL A 1 108 ? -13.349 8.930 21.313 1.00 90.88 108 VAL A N 1
ATOM 876 C CA . VAL A 1 108 ? -12.114 8.255 20.906 1.00 90.88 108 VAL A CA 1
ATOM 877 C C . VAL A 1 108 ? -11.027 9.267 20.526 1.00 90.88 108 VAL A C 1
ATOM 879 O O . VAL A 1 108 ? -11.342 10.379 20.088 1.00 90.88 108 VAL A O 1
ATOM 882 N N . GLU A 1 109 ? -9.763 8.879 20.685 1.00 91.06 109 GLU A N 1
ATOM 883 C CA . GLU A 1 109 ? -8.554 9.635 20.330 1.00 91.06 109 GLU A CA 1
ATOM 884 C C . GLU A 1 109 ? -7.630 8.818 19.415 1.00 91.06 109 GLU A C 1
ATOM 886 O O . GLU A 1 109 ? -7.718 7.591 19.378 1.00 91.06 109 GLU A O 1
ATOM 891 N N . LEU A 1 110 ? -6.766 9.486 18.639 1.00 90.38 110 LEU A N 1
ATOM 892 C CA . LEU A 1 110 ? -5.874 8.815 17.687 1.00 90.38 110 LEU A CA 1
ATOM 893 C C . LEU A 1 110 ? -4.923 7.842 18.392 1.00 90.38 110 LEU A C 1
ATOM 895 O O . LEU A 1 110 ? -4.168 8.219 19.286 1.00 90.38 110 LEU A O 1
ATOM 899 N N . PHE A 1 111 ? -4.892 6.609 17.901 1.00 93.25 111 PHE A N 1
ATOM 900 C CA . PHE A 1 111 ? -3.947 5.585 18.315 1.00 93.25 111 PHE A CA 1
ATOM 901 C C . PHE A 1 111 ? -2.766 5.542 17.339 1.00 93.25 111 PHE A C 1
ATOM 903 O O . PHE A 1 111 ? -2.962 5.378 16.133 1.00 93.25 111 PHE A O 1
ATOM 910 N N . LEU A 1 112 ? -1.542 5.712 17.849 1.00 92.44 112 LEU A N 1
ATOM 911 C CA . LEU A 1 112 ? -0.328 5.894 17.037 1.00 92.44 112 LEU A CA 1
ATOM 912 C C . LEU A 1 112 ? 0.792 4.891 17.359 1.00 92.44 112 LEU A C 1
ATOM 914 O O . LEU A 1 112 ? 1.884 5.018 16.809 1.00 92.44 112 LEU A O 1
ATOM 918 N N . ASP A 1 113 ? 0.569 3.922 18.250 1.00 96.06 113 ASP A N 1
ATOM 919 C CA . ASP A 1 113 ? 1.610 2.939 18.567 1.00 96.06 113 ASP A CA 1
ATOM 920 C C . ASP A 1 113 ? 1.874 2.016 17.369 1.00 96.06 113 ASP A C 1
ATOM 922 O O . ASP A 1 113 ? 0.946 1.592 16.678 1.00 96.06 113 ASP A O 1
ATOM 926 N N . GLY A 1 114 ? 3.147 1.730 17.095 1.00 94.25 114 GLY A N 1
ATOM 927 C CA . GLY A 1 114 ? 3.580 1.004 15.896 1.00 94.25 114 GLY A CA 1
ATOM 928 C C . GLY A 1 114 ? 3.409 1.758 14.573 1.00 94.25 114 GLY A C 1
ATOM 929 O O . GLY A 1 114 ? 3.510 1.138 13.514 1.00 94.25 114 GLY A O 1
ATOM 930 N N . LYS A 1 115 ? 3.143 3.070 14.620 1.00 91.75 115 LYS A N 1
ATOM 931 C CA . LYS A 1 115 ? 2.981 3.910 13.433 1.00 91.75 115 LYS A CA 1
ATOM 932 C C . LYS A 1 115 ? 4.217 3.909 12.533 1.00 91.75 115 LYS A C 1
ATOM 934 O O . LYS A 1 115 ? 5.339 4.120 12.993 1.00 91.75 115 LYS A O 1
ATOM 939 N N . ASP A 1 116 ? 3.960 3.786 11.237 1.00 84.25 116 ASP A N 1
ATOM 940 C CA . ASP A 1 116 ? 4.947 3.922 10.175 1.00 84.25 116 ASP A CA 1
ATOM 941 C C . ASP A 1 116 ? 5.509 5.364 10.103 1.00 84.25 116 ASP A C 1
ATOM 943 O O . ASP A 1 116 ? 4.737 6.329 10.010 1.00 84.25 116 ASP A O 1
ATOM 947 N N . PRO A 1 117 ? 6.844 5.555 10.102 1.00 78.94 117 PRO A N 1
ATOM 948 C CA . PRO A 1 117 ? 7.472 6.841 9.793 1.00 78.94 117 PRO A CA 1
ATOM 949 C C . PRO A 1 117 ? 7.050 7.455 8.445 1.00 78.94 117 PRO A C 1
ATOM 951 O O . PRO A 1 117 ? 7.059 8.680 8.311 1.00 78.94 117 PRO A O 1
ATOM 954 N N . MET A 1 118 ? 6.677 6.626 7.465 1.00 74.62 118 MET A N 1
ATOM 955 C CA . MET A 1 118 ? 6.234 7.016 6.125 1.00 74.62 118 MET A CA 1
ATOM 956 C C . MET A 1 118 ? 4.737 7.354 6.037 1.00 74.62 118 MET A C 1
ATOM 958 O O . MET A 1 118 ? 4.285 7.783 4.975 1.00 74.62 118 MET A O 1
ATOM 962 N N . GLU A 1 119 ? 3.977 7.301 7.140 1.00 77.94 119 GLU A N 1
ATOM 963 C CA . GLU A 1 119 ? 2.685 7.999 7.249 1.00 77.94 119 GLU A CA 1
ATOM 964 C C . GLU A 1 119 ? 2.916 9.523 7.280 1.00 77.94 119 GLU A C 1
ATOM 966 O O . GLU A 1 119 ? 2.837 10.179 8.329 1.00 77.94 119 GLU A O 1
ATOM 971 N N . ILE A 1 120 ? 3.259 10.092 6.126 1.00 63.12 120 ILE A N 1
ATOM 972 C CA . ILE A 1 120 ? 3.742 11.463 5.939 1.00 63.12 120 ILE A CA 1
ATOM 973 C C . ILE A 1 120 ? 2.569 12.463 5.894 1.00 63.12 120 ILE A C 1
ATOM 975 O O . ILE A 1 120 ? 1.489 12.179 5.384 1.00 63.12 120 ILE A O 1
ATOM 979 N N . VAL A 1 121 ? 2.777 13.660 6.459 1.00 64.31 121 VAL A N 1
ATOM 980 C CA . VAL A 1 121 ? 2.001 14.860 6.084 1.00 64.31 121 VAL A CA 1
ATOM 981 C C . VAL A 1 121 ? 2.762 15.489 4.934 1.00 64.31 121 VAL A C 1
ATOM 983 O O . VAL A 1 121 ? 3.930 15.825 5.118 1.00 64.31 121 VAL A O 1
ATOM 986 N N . HIS A 1 122 ? 2.142 15.648 3.772 1.00 61.50 122 HIS A N 1
ATOM 987 C CA . HIS A 1 122 ? 2.754 16.446 2.716 1.00 61.50 122 HIS A CA 1
ATOM 988 C C . HIS A 1 122 ? 2.566 17.933 3.002 1.00 61.50 122 HIS A C 1
ATOM 990 O O . HIS A 1 122 ? 1.502 18.329 3.466 1.00 61.50 122 HIS A O 1
ATOM 996 N N . ASP A 1 123 ? 3.585 18.741 2.686 1.00 51.75 123 ASP A N 1
ATOM 997 C CA . ASP A 1 123 ? 3.765 20.159 3.064 1.00 51.75 123 ASP A CA 1
ATOM 998 C C . ASP A 1 123 ? 2.597 21.111 2.722 1.00 51.75 123 ASP A C 1
ATOM 1000 O O . ASP A 1 123 ? 2.649 22.301 3.030 1.00 51.75 123 ASP A O 1
ATOM 1004 N N . ARG A 1 124 ? 1.553 20.615 2.050 1.00 60.31 124 ARG A N 1
ATOM 1005 C CA . ARG A 1 124 ? 0.396 21.378 1.571 1.00 60.31 124 ARG A CA 1
ATOM 1006 C C . ARG A 1 124 ? -0.950 20.776 1.948 1.00 60.31 124 ARG A C 1
ATOM 1008 O O . ARG A 1 124 ? -1.966 21.365 1.591 1.00 60.31 124 ARG A O 1
ATOM 1015 N N . GLU A 1 125 ? -0.977 19.640 2.636 1.00 59.84 125 GLU A N 1
ATOM 1016 C CA . GLU A 1 125 ? -2.214 19.089 3.179 1.00 59.84 125 GLU A CA 1
ATOM 1017 C C . GLU A 1 125 ? -2.325 19.388 4.671 1.00 59.84 125 GLU A C 1
ATOM 1019 O O . GLU A 1 125 ? -1.352 19.227 5.413 1.00 59.84 125 GLU A O 1
ATOM 1024 N N . PRO A 1 126 ? -3.515 19.797 5.141 1.00 55.00 126 PRO A N 1
ATOM 1025 C CA . PRO A 1 126 ? -3.747 19.966 6.562 1.00 55.00 126 PRO A CA 1
ATOM 1026 C C . PRO A 1 126 ? -3.747 18.618 7.290 1.00 55.00 126 PRO A C 1
ATOM 1028 O O . PRO A 1 126 ? -3.495 18.607 8.491 1.00 55.00 126 PRO A O 1
ATOM 1031 N N . GLU A 1 127 ? -4.023 17.498 6.606 1.00 61.19 127 GLU A N 1
ATOM 1032 C CA . GLU A 1 127 ? -4.176 16.170 7.207 1.00 61.19 127 GLU A CA 1
ATOM 1033 C C . GLU A 1 127 ? -3.296 15.077 6.565 1.00 61.19 127 GLU A C 1
ATOM 1035 O O . GLU A 1 127 ? -2.891 15.165 5.410 1.00 61.19 127 GLU A O 1
ATOM 1040 N N . ARG A 1 128 ? -2.960 14.040 7.354 1.00 69.62 128 ARG A N 1
ATOM 1041 C CA . ARG A 1 128 ? -2.247 12.837 6.874 1.00 69.62 128 ARG A CA 1
ATOM 1042 C C . ARG A 1 128 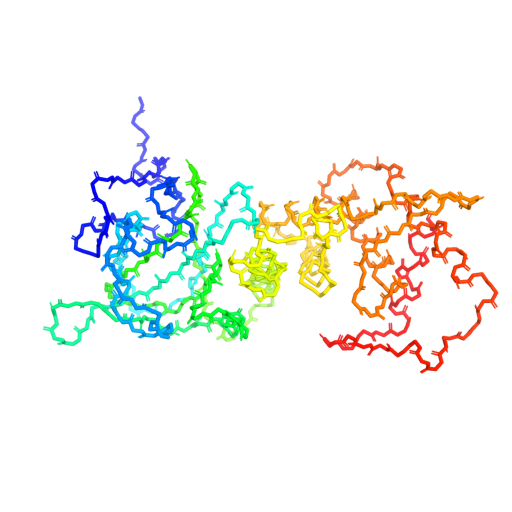? -3.217 11.954 6.108 1.00 69.62 128 ARG A C 1
ATOM 1044 O O . ARG A 1 128 ? -4.259 11.625 6.678 1.00 69.62 128 ARG A O 1
ATOM 1051 N N . TYR A 1 129 ? -2.835 11.528 4.908 1.00 75.06 129 TYR A N 1
ATOM 1052 C CA . TYR A 1 129 ? -3.546 10.528 4.117 1.00 75.06 129 TYR A CA 1
ATOM 1053 C C . TYR A 1 129 ? -2.660 9.308 3.972 1.00 75.06 129 TYR A C 1
ATOM 1055 O O . TYR A 1 129 ? -1.538 9.442 3.500 1.00 75.06 129 TYR A O 1
ATOM 1063 N N . SER A 1 130 ? -3.140 8.129 4.353 1.00 86.25 130 SER A N 1
ATOM 1064 C CA . SER A 1 130 ? -2.518 6.890 3.906 1.00 86.25 130 SER A CA 1
ATOM 1065 C C . SER A 1 130 ? -3.527 5.775 3.733 1.00 86.25 130 SER A C 1
ATOM 1067 O O . SER A 1 130 ? -4.394 5.565 4.572 1.00 86.25 130 SER A O 1
ATOM 1069 N N . LYS A 1 131 ? -3.359 5.027 2.644 1.00 90.56 131 LYS A N 1
ATOM 1070 C CA . LYS A 1 131 ? -4.085 3.788 2.360 1.00 90.56 131 LYS A CA 1
ATOM 1071 C C . LYS A 1 131 ? -3.407 2.543 2.933 1.00 90.56 131 LYS A C 1
ATOM 1073 O O . LYS A 1 131 ? -3.941 1.451 2.796 1.00 90.56 131 LYS A O 1
ATOM 1078 N N . ALA A 1 132 ? -2.222 2.699 3.518 1.00 92.50 132 ALA A N 1
ATOM 1079 C CA . ALA A 1 132 ? -1.483 1.634 4.176 1.00 92.50 132 ALA A CA 1
ATOM 1080 C C . ALA A 1 132 ? -0.904 2.162 5.489 1.00 92.50 132 ALA A C 1
ATOM 1082 O O . ALA A 1 132 ? -0.163 3.147 5.483 1.00 92.50 132 ALA A O 1
ATOM 1083 N N . ILE A 1 133 ? -1.271 1.544 6.608 1.00 94.19 133 ILE A N 1
ATOM 1084 C CA . ILE A 1 133 ? -0.819 1.955 7.943 1.00 94.19 133 ILE A CA 1
ATOM 1085 C C . ILE A 1 133 ? -0.407 0.737 8.765 1.00 94.19 133 ILE A C 1
ATOM 1087 O O . ILE A 1 133 ? -0.929 -0.362 8.569 1.00 94.19 133 ILE A O 1
ATOM 1091 N N . SER A 1 134 ? 0.505 0.932 9.714 1.00 96.06 134 SER A N 1
ATOM 1092 C CA . SER A 1 134 ? 0.949 -0.115 10.640 1.00 96.06 134 SER A CA 1
ATOM 1093 C C . SER A 1 134 ? 0.618 0.251 12.077 1.00 96.06 134 SER A C 1
ATOM 1095 O O . SER A 1 134 ? 0.795 1.401 12.466 1.00 96.06 134 SER A O 1
ATOM 1097 N N . ARG A 1 135 ? 0.164 -0.694 12.898 1.00 97.06 135 ARG A N 1
ATOM 1098 C CA . ARG A 1 135 ? -0.056 -0.457 14.333 1.00 97.06 135 ARG A CA 1
ATOM 1099 C C . ARG A 1 135 ? 0.416 -1.633 15.169 1.00 97.06 135 ARG A C 1
ATOM 1101 O O . ARG A 1 135 ? 0.381 -2.767 14.709 1.00 97.06 135 ARG A O 1
ATOM 1108 N N . ILE A 1 136 ? 0.842 -1.359 16.398 1.00 98.06 136 ILE A N 1
ATOM 1109 C CA . ILE A 1 136 ? 1.074 -2.395 17.406 1.00 98.06 136 ILE A CA 1
ATOM 1110 C C . ILE A 1 136 ? -0.171 -2.467 18.280 1.00 98.06 136 ILE A C 1
ATOM 1112 O O . ILE A 1 136 ? -0.509 -1.498 18.958 1.00 98.06 136 ILE A O 1
ATOM 1116 N N . LEU A 1 137 ? -0.863 -3.601 18.240 1.00 98.12 137 LEU A N 1
ATOM 1117 C CA . LEU A 1 137 ? -2.051 -3.845 19.048 1.00 98.12 137 LEU A CA 1
ATOM 1118 C C . LEU A 1 137 ? -1.733 -4.851 20.148 1.00 98.12 137 LEU A C 1
ATOM 1120 O O . LEU A 1 137 ? -0.835 -5.679 20.021 1.00 98.12 137 LEU A O 1
ATOM 1124 N N . LYS A 1 138 ? -2.480 -4.753 21.238 1.00 97.62 138 LYS A N 1
ATOM 1125 C CA . LYS A 1 138 ? -2.535 -5.713 22.341 1.00 97.62 138 LYS A CA 1
ATOM 1126 C C . LYS A 1 138 ? -3.956 -5.696 22.882 1.00 97.62 138 LYS A C 1
ATOM 1128 O O . LYS A 1 138 ? -4.753 -4.885 22.423 1.00 97.62 138 LYS A O 1
ATOM 1133 N N . LYS A 1 139 ? -4.256 -6.517 23.880 1.00 98.12 139 LYS A N 1
ATOM 1134 C CA . LYS A 1 139 ? -5.588 -6.581 24.473 1.00 98.12 139 LYS A CA 1
ATOM 1135 C C . LYS A 1 139 ? -6.228 -5.208 24.692 1.00 98.12 139 LYS A C 1
ATOM 1137 O O . LYS A 1 139 ? -5.658 -4.349 25.375 1.00 98.12 139 LYS A O 1
ATOM 1142 N N . GLY A 1 140 ? -7.421 -5.037 24.132 1.00 97.12 140 GLY A N 1
ATOM 1143 C CA . GLY A 1 140 ? -8.175 -3.795 24.175 1.00 97.12 140 GLY A CA 1
ATOM 1144 C C . GLY A 1 140 ? -9.097 -3.609 22.974 1.00 97.12 140 GLY A C 1
ATOM 1145 O O . GLY A 1 140 ? -9.105 -4.402 22.034 1.00 97.12 140 GLY A O 1
ATOM 1146 N N . THR A 1 141 ? -9.851 -2.516 23.024 1.00 97.88 141 THR A N 1
ATOM 1147 C CA . THR A 1 141 ? -10.786 -2.112 21.977 1.00 97.88 141 THR A CA 1
ATOM 1148 C C . THR A 1 141 ? -10.189 -0.972 21.161 1.00 97.88 141 THR A C 1
ATOM 1150 O O . THR A 1 141 ? -9.794 0.061 21.708 1.00 97.88 141 THR A O 1
ATOM 1153 N N . TYR A 1 142 ? -10.167 -1.140 19.844 1.00 98.31 142 TYR A N 1
ATOM 1154 C CA . TYR A 1 142 ? -9.681 -0.149 18.892 1.00 98.31 142 TYR A CA 1
ATOM 1155 C C . TYR A 1 142 ? -10.740 0.134 17.838 1.00 98.31 142 TYR A C 1
ATOM 1157 O O . TYR A 1 142 ? -11.648 -0.662 17.610 1.00 98.31 142 TYR A O 1
ATOM 1165 N N . TYR A 1 143 ? -10.588 1.260 17.154 1.00 97.69 143 TYR A N 1
ATOM 1166 C CA . TYR A 1 143 ? -11.450 1.631 16.044 1.00 97.69 143 TYR A CA 1
ATOM 1167 C C . TYR A 1 143 ? -10.600 1.979 14.831 1.00 97.69 143 TYR A C 1
ATOM 1169 O O . TYR A 1 143 ? -9.616 2.702 14.963 1.00 97.69 143 TYR A O 1
ATOM 1177 N N . LEU A 1 144 ? -10.969 1.486 13.658 1.00 97.25 144 LEU A N 1
ATOM 1178 C CA . LEU A 1 144 ? -10.377 1.850 12.380 1.00 97.25 144 LEU A CA 1
ATOM 1179 C C . LEU A 1 144 ? -11.401 2.665 11.592 1.00 97.25 144 LEU A C 1
ATOM 1181 O O . LEU A 1 144 ? -12.479 2.180 11.276 1.00 97.25 144 LEU A O 1
ATOM 1185 N N . GLN A 1 145 ? -11.050 3.903 11.283 1.00 94.25 145 GLN A N 1
ATOM 1186 C CA . GLN A 1 145 ? -11.782 4.763 10.368 1.00 94.25 145 GLN A CA 1
ATOM 1187 C C . GLN A 1 145 ? -11.225 4.575 8.958 1.00 94.25 145 GLN A C 1
ATOM 1189 O O . GLN A 1 145 ? -10.006 4.654 8.757 1.00 94.25 145 GLN A O 1
ATOM 1194 N N . VAL A 1 146 ? -12.126 4.412 7.997 1.00 93.38 146 VAL A N 1
ATOM 1195 C CA . VAL A 1 146 ? -11.849 4.368 6.565 1.00 93.38 146 VAL A CA 1
ATOM 1196 C C . VAL A 1 146 ? -12.482 5.595 5.917 1.00 93.38 146 VAL A C 1
ATOM 1198 O O . VAL A 1 146 ? -13.672 5.848 6.042 1.00 93.38 146 VAL A O 1
ATOM 1201 N N . ASN A 1 147 ? -11.658 6.380 5.232 1.00 88.06 147 ASN A N 1
ATOM 1202 C CA . ASN A 1 147 ? -12.108 7.355 4.249 1.00 88.06 147 ASN A CA 1
ATOM 1203 C C . ASN A 1 147 ? -11.785 6.766 2.877 1.00 88.06 147 ASN A C 1
ATOM 1205 O O . ASN A 1 147 ? -10.629 6.818 2.439 1.00 88.06 147 ASN A O 1
ATOM 1209 N N . GLY A 1 148 ? -12.775 6.124 2.267 1.00 86.38 148 GLY A N 1
ATOM 1210 C CA . GLY A 1 148 ? -12.610 5.394 1.022 1.00 86.38 148 GLY A CA 1
ATOM 1211 C C . GLY A 1 148 ? -12.679 6.292 -0.207 1.00 86.38 148 GLY A C 1
ATOM 1212 O O . GLY A 1 148 ? -11.899 6.052 -1.125 1.00 86.38 148 GLY A O 1
ATOM 1213 N N . ASN A 1 149 ? -13.548 7.310 -0.242 1.00 84.06 149 ASN A N 1
ATOM 1214 C CA . ASN A 1 149 ? -13.813 8.163 -1.417 1.00 84.06 149 ASN A CA 1
ATOM 1215 C C . ASN A 1 149 ? -14.012 7.370 -2.733 1.00 84.06 149 ASN A C 1
ATOM 1217 O O . ASN A 1 149 ? -13.594 7.801 -3.808 1.00 84.06 149 ASN A O 1
ATOM 1221 N N . HIS A 1 150 ? -14.567 6.162 -2.668 1.00 89.00 150 HIS A N 1
ATOM 1222 C CA . HIS A 1 150 ? -14.701 5.270 -3.815 1.00 89.00 150 HIS A CA 1
ATOM 1223 C C . HIS A 1 150 ? -15.997 4.464 -3.757 1.00 89.00 150 HIS A C 1
ATOM 1225 O O . HIS A 1 150 ? -16.338 3.946 -2.695 1.00 89.00 150 HIS A O 1
ATOM 1231 N N . PRO A 1 151 ? -16.624 4.176 -4.916 1.00 91.31 151 PRO A N 1
ATOM 1232 C CA . PRO A 1 151 ? -17.810 3.313 -4.987 1.00 91.31 151 PRO A CA 1
ATOM 1233 C C . PRO A 1 151 ? -17.500 1.854 -4.614 1.00 91.31 151 PRO A C 1
ATOM 1235 O O . PRO A 1 151 ? -18.384 1.002 -4.571 1.00 91.31 151 PRO A O 1
ATOM 1238 N N . ARG A 1 152 ? -16.215 1.532 -4.419 1.00 93.00 152 ARG A N 1
ATOM 1239 C CA . ARG A 1 152 ? -15.741 0.257 -3.903 1.00 93.00 152 ARG A CA 1
ATOM 1240 C C . ARG A 1 152 ? -14.343 0.401 -3.314 1.00 93.00 152 ARG A C 1
ATOM 1242 O O . ARG A 1 152 ? -13.441 0.912 -3.981 1.00 93.00 152 ARG A O 1
ATOM 1249 N N . TYR A 1 153 ? -14.133 -0.211 -2.159 1.00 94.75 153 TYR A N 1
ATOM 1250 C CA . TYR A 1 153 ? -12.817 -0.531 -1.629 1.00 94.75 153 TYR A CA 1
ATOM 1251 C C . TYR A 1 153 ? -12.757 -1.977 -1.110 1.00 94.75 153 TYR A C 1
ATOM 1253 O O . TYR A 1 153 ? -13.770 -2.661 -0.944 1.00 94.75 153 TYR A O 1
ATOM 1261 N N . ILE A 1 154 ? -11.539 -2.465 -0.890 1.00 96.00 154 ILE A N 1
ATOM 1262 C CA . ILE A 1 154 ? -11.257 -3.720 -0.195 1.00 96.00 154 ILE A CA 1
ATOM 1263 C C . ILE A 1 154 ? -10.289 -3.403 0.938 1.00 96.00 154 ILE A C 1
ATOM 1265 O O . ILE A 1 154 ? -9.154 -2.999 0.690 1.00 96.00 154 ILE A O 1
ATOM 1269 N N . LEU A 1 155 ? -10.731 -3.599 2.172 1.00 97.12 155 LEU A N 1
ATOM 1270 C CA . LEU A 1 155 ? -9.916 -3.445 3.366 1.00 97.12 155 LEU A CA 1
ATOM 1271 C C . LEU A 1 155 ? -9.320 -4.802 3.750 1.00 97.12 155 LEU A C 1
ATOM 1273 O O . LEU A 1 155 ? -10.033 -5.796 3.911 1.00 97.12 155 LEU A O 1
ATOM 1277 N N . ARG A 1 156 ? -7.997 -4.848 3.893 1.00 96.50 156 ARG A N 1
ATOM 1278 C CA . ARG A 1 156 ? -7.250 -6.026 4.341 1.00 96.50 156 ARG A CA 1
ATOM 1279 C C . ARG A 1 156 ? -6.465 -5.689 5.594 1.00 96.50 156 ARG A C 1
ATOM 1281 O O . ARG A 1 156 ? -6.020 -4.558 5.784 1.00 96.50 156 ARG A O 1
ATOM 1288 N N . SER A 1 157 ? -6.279 -6.693 6.438 1.00 96.56 157 SER A N 1
ATOM 1289 C CA . SER A 1 157 ? -5.401 -6.600 7.594 1.00 96.56 157 SER A CA 1
ATOM 1290 C C . SER A 1 157 ? -4.569 -7.867 7.728 1.00 96.56 157 SER A C 1
ATOM 1292 O O . SER A 1 157 ? -5.028 -8.954 7.372 1.00 96.56 157 SER A O 1
ATOM 1294 N N . LYS A 1 158 ? -3.328 -7.739 8.202 1.00 95.88 158 LYS A N 1
ATOM 1295 C CA . LYS A 1 158 ? -2.433 -8.886 8.391 1.00 95.88 158 LYS A CA 1
ATOM 1296 C C . LYS A 1 158 ? -1.578 -8.740 9.640 1.00 95.88 158 LYS A C 1
ATOM 1298 O O . LYS A 1 158 ? -1.004 -7.679 9.876 1.00 95.88 158 LYS A O 1
ATOM 1303 N N . ILE A 1 159 ? -1.496 -9.826 10.406 1.00 96.12 159 ILE A N 1
ATOM 1304 C CA . ILE A 1 159 ? -0.767 -9.913 11.674 1.00 96.12 159 ILE A CA 1
ATOM 1305 C C . ILE A 1 159 ? 0.669 -10.384 11.433 1.00 96.12 159 ILE A C 1
ATOM 1307 O O . ILE A 1 159 ? 0.916 -11.283 10.626 1.00 96.12 159 ILE A O 1
ATOM 1311 N N . TYR A 1 160 ? 1.598 -9.793 12.176 1.00 96.31 160 TYR A N 1
ATOM 1312 C CA . TYR A 1 160 ? 3.012 -10.130 12.223 1.00 96.31 160 TYR A CA 1
ATOM 1313 C C . TYR A 1 160 ? 3.531 -10.092 13.663 1.00 96.31 160 TYR A C 1
ATOM 1315 O O . TYR A 1 160 ? 3.050 -9.315 14.493 1.00 96.31 160 TYR A O 1
ATOM 1323 N N . ASP A 1 161 ? 4.575 -10.876 13.943 1.00 95.38 161 ASP A N 1
ATOM 1324 C CA . ASP A 1 161 ? 5.365 -10.666 15.158 1.00 95.38 161 ASP A CA 1
ATOM 1325 C C . ASP A 1 161 ? 6.045 -9.285 15.097 1.00 95.38 161 ASP A C 1
ATOM 1327 O O . ASP A 1 161 ? 6.373 -8.775 14.019 1.00 95.38 161 ASP A O 1
ATOM 1331 N N . ILE A 1 162 ? 6.294 -8.684 16.258 1.00 95.19 162 ILE A N 1
ATOM 1332 C CA . ILE A 1 162 ? 6.981 -7.392 16.342 1.00 95.19 162 ILE A CA 1
ATOM 1333 C C . ILE A 1 162 ? 8.496 -7.605 16.131 1.00 95.19 162 ILE A C 1
ATOM 1335 O O . ILE A 1 162 ? 9.081 -8.462 16.800 1.00 95.19 162 ILE A O 1
ATOM 1339 N N . PRO A 1 163 ? 9.161 -6.839 15.239 1.00 91.81 163 PRO A N 1
ATOM 1340 C CA . PRO A 1 163 ? 10.616 -6.876 15.090 1.00 91.81 163 PRO A CA 1
ATOM 1341 C C . PRO A 1 163 ? 11.357 -6.490 16.391 1.00 91.81 163 PRO A C 1
ATOM 1343 O O . PRO A 1 163 ? 10.824 -5.726 17.195 1.00 91.81 163 PRO A O 1
ATOM 1346 N N . PRO A 1 164 ? 12.622 -6.907 16.585 1.00 94.25 164 PRO A N 1
ATOM 1347 C CA . PRO A 1 164 ? 13.477 -7.623 15.639 1.00 94.25 164 PRO A CA 1
ATOM 1348 C C . PRO A 1 164 ? 13.182 -9.128 15.568 1.00 94.25 164 PRO A C 1
ATOM 1350 O O . PRO A 1 164 ? 12.916 -9.780 16.575 1.00 94.25 164 PRO A O 1
ATOM 1353 N N . PHE A 1 165 ? 13.303 -9.699 14.369 1.00 93.81 165 PHE A N 1
ATOM 1354 C CA . PHE A 1 165 ? 13.120 -11.134 14.149 1.00 93.81 165 PHE A CA 1
ATOM 1355 C C . PHE A 1 165 ? 14.420 -11.910 14.354 1.00 93.81 165 PHE A C 1
ATOM 1357 O O . PHE A 1 165 ? 15.491 -11.461 13.956 1.00 93.81 165 PHE A O 1
ATOM 1364 N N . GLN A 1 166 ? 14.305 -13.120 14.904 1.00 92.50 166 GLN A N 1
ATOM 1365 C CA . GLN A 1 166 ? 15.402 -14.096 14.908 1.00 92.50 166 GLN A CA 1
ATOM 1366 C C . GLN A 1 166 ? 15.525 -14.825 13.562 1.00 92.50 166 GLN A C 1
ATOM 1368 O O . GLN A 1 166 ? 16.619 -15.202 13.156 1.00 92.50 166 GLN A O 1
ATOM 1373 N N . SER A 1 167 ? 14.399 -15.023 12.868 1.00 94.62 167 SER A N 1
ATOM 1374 C CA . SER A 1 167 ? 14.350 -15.647 11.543 1.00 94.62 167 SER A CA 1
ATOM 1375 C C . SER A 1 167 ? 14.487 -14.571 10.457 1.00 94.62 167 SER A C 1
ATOM 1377 O O . SER A 1 167 ? 13.660 -13.650 10.420 1.00 94.62 167 SER A O 1
ATOM 1379 N N . PRO A 1 168 ? 15.493 -14.666 9.566 1.00 93.75 168 PRO A N 1
ATOM 1380 C CA . PRO A 1 168 ? 15.620 -13.750 8.436 1.00 93.75 168 PRO A CA 1
ATOM 1381 C C . PRO A 1 168 ? 14.441 -13.872 7.464 1.00 93.75 168 PRO A C 1
ATOM 1383 O O . PRO A 1 168 ? 14.049 -12.877 6.862 1.00 93.75 168 PRO A O 1
ATOM 1386 N N . GLU A 1 169 ? 13.820 -15.047 7.358 1.00 94.88 169 GLU A N 1
ATOM 1387 C CA . GLU A 1 169 ? 12.669 -15.281 6.483 1.00 94.88 169 GLU A CA 1
ATOM 1388 C C . GLU A 1 169 ? 11.477 -14.404 6.883 1.00 94.88 169 GLU A C 1
ATOM 1390 O O . GLU A 1 169 ? 10.870 -13.753 6.032 1.00 94.88 169 GLU A O 1
ATOM 1395 N N . LYS A 1 170 ? 11.184 -14.318 8.188 1.00 95.25 170 LYS A N 1
ATOM 1396 C CA . LYS A 1 170 ? 10.134 -13.429 8.712 1.00 95.25 170 LYS A CA 1
ATOM 1397 C C . LYS A 1 170 ? 10.449 -11.956 8.450 1.00 95.25 170 LYS A C 1
ATOM 1399 O O . LYS A 1 170 ? 9.551 -11.189 8.106 1.00 95.25 170 LYS A O 1
ATOM 1404 N N . ALA A 1 171 ? 11.721 -11.571 8.570 1.00 95.50 171 ALA A N 1
ATOM 1405 C CA . ALA A 1 171 ? 12.160 -10.207 8.293 1.00 95.50 171 ALA A CA 1
ATOM 1406 C C . ALA A 1 171 ? 11.966 -9.832 6.817 1.00 95.50 171 ALA A C 1
ATOM 1408 O O . ALA A 1 171 ? 11.443 -8.757 6.527 1.00 95.50 171 ALA A O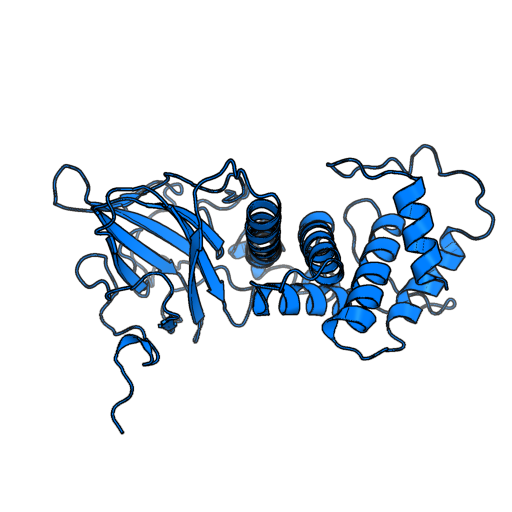 1
ATOM 1409 N N . VAL A 1 172 ? 12.334 -10.724 5.891 1.00 96.06 172 VAL A N 1
ATOM 1410 C CA . VAL A 1 172 ? 12.134 -10.519 4.448 1.00 96.06 172 VAL A CA 1
ATOM 1411 C C . VAL A 1 172 ? 10.647 -10.487 4.108 1.00 96.06 172 VAL A C 1
ATOM 1413 O O . VAL A 1 172 ? 10.219 -9.588 3.390 1.00 96.06 172 VAL A O 1
ATOM 1416 N N . GLN A 1 173 ? 9.842 -11.401 4.659 1.00 95.00 173 GLN A N 1
ATOM 1417 C CA . GLN A 1 173 ? 8.402 -11.443 4.399 1.00 95.00 173 GLN A CA 1
ATOM 1418 C C . GLN A 1 173 ? 7.701 -10.153 4.845 1.00 95.00 173 GLN A C 1
ATOM 1420 O O . GLN A 1 173 ? 6.970 -9.555 4.055 1.00 95.00 173 GLN A O 1
ATOM 1425 N N . LEU A 1 174 ? 7.930 -9.697 6.085 1.00 95.88 174 LEU A N 1
ATOM 1426 C CA . LEU A 1 174 ? 7.360 -8.430 6.549 1.00 95.88 174 LEU A CA 1
ATOM 1427 C C . LEU A 1 174 ? 7.922 -7.254 5.745 1.00 95.88 174 LEU A C 1
ATOM 1429 O O . LEU A 1 174 ? 7.156 -6.404 5.307 1.00 95.88 174 LEU A O 1
ATOM 1433 N N . GLY A 1 175 ? 9.239 -7.206 5.530 1.00 95.19 175 GLY A N 1
ATOM 1434 C CA . GLY A 1 175 ? 9.897 -6.109 4.823 1.00 95.19 175 GLY A CA 1
ATOM 1435 C C . GLY A 1 175 ? 9.378 -5.930 3.396 1.00 95.19 175 GLY A C 1
ATOM 1436 O O . GLY A 1 175 ? 9.039 -4.812 3.013 1.00 95.19 175 GLY A O 1
ATOM 1437 N N . ALA A 1 176 ? 9.249 -7.022 2.638 1.00 96.44 176 ALA A N 1
ATOM 1438 C CA . ALA A 1 176 ? 8.698 -7.015 1.285 1.00 96.44 176 ALA A CA 1
ATOM 1439 C C . ALA A 1 176 ? 7.217 -6.610 1.274 1.00 96.44 176 ALA A C 1
ATOM 1441 O O . ALA A 1 176 ? 6.794 -5.836 0.415 1.00 96.44 176 ALA A O 1
ATOM 1442 N N . HIS A 1 177 ? 6.432 -7.088 2.245 1.00 96.25 177 HIS A N 1
ATOM 1443 C CA . HIS A 1 177 ? 5.026 -6.719 2.348 1.00 96.25 177 HIS A CA 1
ATOM 1444 C C . HIS A 1 177 ? 4.842 -5.231 2.672 1.00 96.25 177 HIS A C 1
ATOM 1446 O O . HIS A 1 177 ? 4.082 -4.525 2.009 1.00 96.25 177 HIS A O 1
ATOM 1452 N N . TYR A 1 178 ? 5.591 -4.739 3.654 1.00 95.00 178 TYR A N 1
ATOM 1453 C CA . TYR A 1 178 ? 5.580 -3.350 4.089 1.00 95.00 178 TYR A CA 1
ATOM 1454 C C . TYR A 1 178 ? 6.043 -2.396 2.981 1.00 95.00 178 TYR A C 1
ATOM 1456 O O . TYR A 1 178 ? 5.322 -1.460 2.639 1.00 95.00 178 TYR A O 1
ATOM 1464 N N . ILE A 1 179 ? 7.210 -2.642 2.369 1.00 93.94 179 ILE A N 1
ATOM 1465 C CA . ILE A 1 179 ? 7.781 -1.710 1.385 1.00 93.94 179 ILE A CA 1
ATOM 1466 C C . ILE A 1 179 ? 6.901 -1.587 0.137 1.00 93.94 179 ILE A C 1
ATOM 1468 O O . ILE A 1 179 ? 6.811 -0.504 -0.443 1.00 93.94 179 ILE A O 1
ATOM 1472 N N . MET A 1 180 ? 6.211 -2.665 -0.255 1.00 95.81 180 MET A N 1
ATOM 1473 C CA . MET A 1 180 ? 5.266 -2.626 -1.370 1.00 95.81 180 MET A CA 1
ATOM 1474 C C . MET A 1 180 ? 4.061 -1.743 -1.062 1.00 95.81 180 MET A C 1
ATOM 1476 O O . MET A 1 180 ? 3.676 -0.906 -1.877 1.00 95.81 180 MET A O 1
ATOM 1480 N N . ASN A 1 181 ? 3.498 -1.900 0.134 1.00 93.56 181 ASN A N 1
ATOM 1481 C CA . ASN A 1 181 ? 2.361 -1.113 0.582 1.00 93.56 181 ASN A CA 1
ATOM 1482 C C . ASN A 1 181 ? 2.706 0.374 0.720 1.00 93.56 181 ASN A C 1
ATOM 1484 O O . ASN A 1 181 ? 1.945 1.214 0.250 1.00 93.56 181 ASN A O 1
ATOM 1488 N N . VAL A 1 182 ? 3.876 0.714 1.269 1.00 90.12 182 VAL A N 1
ATOM 1489 C CA . VAL A 1 182 ? 4.348 2.110 1.338 1.00 90.12 182 VAL A CA 1
ATOM 1490 C C . VAL A 1 182 ? 4.585 2.690 -0.060 1.00 90.12 182 VAL A C 1
ATOM 1492 O O . VAL A 1 182 ? 4.205 3.830 -0.332 1.00 90.12 182 VAL A O 1
ATOM 1495 N N . GLY A 1 183 ? 5.176 1.909 -0.971 1.00 89.81 183 GLY A N 1
ATOM 1496 C CA . GLY A 1 183 ? 5.405 2.319 -2.358 1.00 89.81 183 GLY A CA 1
ATOM 1497 C C . GLY A 1 183 ? 4.111 2.644 -3.109 1.00 89.81 183 GLY A C 1
ATOM 1498 O O . GLY A 1 183 ? 4.008 3.703 -3.726 1.00 89.81 183 GLY A O 1
ATOM 1499 N N . ASP A 1 184 ? 3.101 1.775 -3.021 1.00 90.88 184 ASP A N 1
ATOM 1500 C CA . ASP A 1 184 ? 1.771 2.011 -3.602 1.00 90.88 184 ASP A CA 1
ATOM 1501 C C . ASP A 1 184 ? 1.023 3.154 -2.895 1.00 90.88 184 ASP A C 1
ATOM 1503 O O . ASP A 1 184 ? 0.423 4.002 -3.562 1.00 90.88 184 ASP A O 1
ATOM 1507 N N . ALA A 1 185 ? 1.111 3.247 -1.565 1.00 88.12 185 ALA A N 1
ATOM 1508 C CA . ALA A 1 185 ? 0.493 4.327 -0.803 1.00 88.12 185 ALA A CA 1
ATOM 1509 C C . ALA A 1 185 ? 1.044 5.703 -1.191 1.00 88.12 185 ALA A C 1
ATOM 1511 O O . ALA A 1 185 ? 0.268 6.649 -1.315 1.00 88.12 185 ALA A O 1
ATOM 1512 N N . TRP A 1 186 ? 2.342 5.810 -1.492 1.00 85.56 186 TRP A N 1
ATOM 1513 C CA . TRP A 1 186 ? 2.921 7.039 -2.035 1.00 85.56 186 TRP A CA 1
ATOM 1514 C C . TRP A 1 186 ? 2.228 7.459 -3.332 1.00 85.56 186 TRP A C 1
ATOM 1516 O O . TRP A 1 186 ? 1.934 8.636 -3.526 1.00 85.56 186 TRP A O 1
ATOM 1526 N N . VAL A 1 187 ? 1.921 6.516 -4.227 1.00 82.12 187 VAL A N 1
ATOM 1527 C CA . VAL A 1 187 ? 1.239 6.838 -5.490 1.00 82.12 187 VAL A CA 1
ATOM 1528 C C . VAL A 1 187 ? -0.178 7.346 -5.237 1.00 82.12 187 VAL A C 1
ATOM 1530 O O . VAL A 1 187 ? -0.647 8.215 -5.967 1.00 82.12 187 VAL A O 1
ATOM 1533 N N . ALA A 1 188 ? -0.824 6.871 -4.173 1.00 78.75 188 ALA A N 1
ATOM 1534 C CA . ALA A 1 188 ? -2.107 7.399 -3.736 1.00 78.75 188 ALA A CA 1
ATOM 1535 C C . ALA A 1 188 ? -2.019 8.783 -3.078 1.00 78.75 188 ALA A C 1
ATOM 1537 O O . ALA A 1 188 ? -3.010 9.504 -3.037 1.00 78.75 188 ALA A O 1
ATOM 1538 N N . GLN A 1 189 ? -0.842 9.200 -2.603 1.00 72.19 189 GLN A N 1
ATOM 1539 C CA . GLN A 1 189 ? -0.667 10.410 -1.793 1.00 72.19 189 GLN A CA 1
ATOM 1540 C C . GLN A 1 189 ? 0.022 11.561 -2.525 1.00 72.19 189 GLN A C 1
ATOM 1542 O O . GLN A 1 189 ? -0.428 12.693 -2.405 1.00 72.19 189 GLN A O 1
ATOM 1547 N N . VAL A 1 190 ? 1.070 11.311 -3.307 1.00 63.47 190 VAL A N 1
ATOM 1548 C CA . VAL A 1 190 ? 2.076 12.340 -3.629 1.00 63.47 190 VAL A CA 1
ATOM 1549 C C . VAL A 1 190 ? 2.059 12.892 -5.054 1.00 63.47 190 VAL A C 1
ATOM 1551 O O . VAL A 1 190 ? 2.428 14.065 -5.202 1.00 63.47 190 VAL A O 1
ATOM 1554 N N . PRO A 1 191 ? 1.659 12.158 -6.118 1.00 57.56 191 PRO A N 1
ATOM 1555 C CA . PRO A 1 191 ? 1.495 12.785 -7.421 1.00 57.56 191 PRO A CA 1
ATOM 1556 C C . PRO A 1 191 ? 0.602 14.020 -7.260 1.00 57.56 191 PRO A C 1
ATOM 1558 O O . PRO A 1 191 ? -0.532 13.903 -6.808 1.00 57.56 191 PRO A O 1
ATOM 1561 N N . ARG A 1 192 ? 1.137 15.196 -7.628 1.00 62.88 192 ARG A N 1
ATOM 1562 C CA . ARG A 1 192 ? 0.487 16.520 -7.505 1.00 62.88 192 ARG A CA 1
ATOM 1563 C C . ARG A 1 192 ? 0.591 17.160 -6.104 1.00 62.88 192 ARG A C 1
ATOM 1565 O O . ARG A 1 192 ? -0.356 17.731 -5.579 1.00 62.88 192 ARG A O 1
ATOM 1572 N N . GLU A 1 193 ? 1.806 17.117 -5.547 1.00 60.84 193 GLU A N 1
ATOM 1573 C CA . GLU A 1 193 ? 2.242 17.842 -4.334 1.00 60.84 193 GLU A CA 1
ATOM 1574 C C . GLU A 1 193 ? 1.493 17.478 -3.051 1.00 60.84 193 GLU A C 1
ATOM 1576 O O . GLU A 1 193 ? 1.398 18.280 -2.120 1.00 60.84 193 GLU A O 1
ATOM 1581 N N . GLY A 1 194 ? 0.954 16.264 -3.000 1.00 58.72 194 GLY A N 1
ATOM 1582 C CA . GLY A 1 194 ? 0.203 15.824 -1.839 1.00 58.72 194 GLY A CA 1
ATOM 1583 C C . GLY A 1 194 ? -1.206 16.388 -1.758 1.00 58.72 194 GLY A C 1
ATOM 1584 O O . GLY A 1 194 ? -1.945 15.916 -0.910 1.00 58.72 194 GLY A O 1
ATOM 1585 N N . ASN A 1 195 ? -1.586 17.361 -2.600 1.00 66.31 195 ASN A N 1
ATOM 1586 C CA . ASN A 1 195 ? -2.721 18.227 -2.308 1.00 66.31 195 ASN A CA 1
ATOM 1587 C C . ASN A 1 195 ? -3.984 17.915 -3.125 1.00 66.31 195 ASN A C 1
ATOM 1589 O O . ASN A 1 195 ? -3.926 17.915 -4.355 1.00 66.31 195 ASN A O 1
ATOM 1593 N N . ILE A 1 196 ? -5.130 17.699 -2.464 1.00 70.62 196 ILE A N 1
ATOM 1594 C CA . ILE A 1 196 ? -6.394 17.313 -3.131 1.00 70.62 196 ILE A CA 1
ATOM 1595 C C . ILE A 1 196 ? -6.884 18.366 -4.134 1.00 70.62 196 ILE A C 1
ATOM 1597 O O . ILE A 1 196 ? -7.323 18.027 -5.230 1.00 70.62 196 ILE A O 1
ATOM 1601 N N . TYR A 1 197 ? -6.700 19.651 -3.835 1.00 71.06 197 TYR A N 1
ATOM 1602 C CA . TYR A 1 197 ? -7.071 20.755 -4.725 1.00 71.06 197 TYR A CA 1
ATOM 1603 C C . TYR A 1 197 ? -6.119 20.893 -5.912 1.00 71.06 197 TYR A C 1
ATOM 1605 O O . TYR A 1 197 ? -6.513 21.349 -6.977 1.00 71.06 197 TYR A O 1
ATOM 1613 N N . ARG A 1 198 ? -4.864 20.462 -5.769 1.00 69.75 198 ARG A N 1
ATOM 1614 C CA . ARG A 1 198 ? -3.914 20.417 -6.888 1.00 69.75 198 ARG A CA 1
ATOM 1615 C C . ARG A 1 198 ? -4.051 19.156 -7.721 1.00 69.75 198 ARG A C 1
ATOM 1617 O O . ARG A 1 198 ? -3.504 19.100 -8.820 1.00 69.75 198 ARG A O 1
ATOM 1624 N N . ARG A 1 199 ? -4.793 18.151 -7.241 1.00 70.38 199 ARG A N 1
ATOM 1625 C CA . ARG A 1 199 ? -5.043 16.926 -8.005 1.00 70.38 199 ARG A CA 1
ATOM 1626 C C . ARG A 1 199 ? -5.943 17.134 -9.208 1.00 70.38 199 ARG A C 1
ATOM 1628 O O . ARG A 1 199 ? -5.733 16.492 -10.234 1.00 70.38 199 ARG A O 1
ATOM 1635 N N . ILE A 1 200 ? -6.882 18.064 -9.086 1.00 67.19 200 ILE A N 1
ATOM 1636 C CA . ILE A 1 200 ? -7.768 18.487 -10.172 1.00 67.19 200 ILE A CA 1
ATOM 1637 C C . ILE A 1 200 ? -7.071 19.434 -11.166 1.00 67.19 200 ILE A C 1
ATOM 1639 O O . ILE A 1 200 ? -7.588 19.688 -12.252 1.00 67.19 200 ILE A O 1
ATOM 1643 N N . GLU A 1 201 ? -5.878 19.932 -10.826 1.00 64.69 201 GLU A N 1
ATOM 1644 C CA . GLU A 1 201 ? -5.063 20.792 -11.681 1.00 64.69 201 GLU A CA 1
ATOM 1645 C C . GLU A 1 201 ? -4.021 19.969 -12.465 1.00 64.69 201 GLU A C 1
ATOM 1647 O O . GLU A 1 201 ? -3.500 18.955 -12.001 1.00 64.69 201 GLU A O 1
ATOM 1652 N N . ASN A 1 202 ? -3.660 20.423 -13.670 1.00 59.75 202 ASN A N 1
ATOM 1653 C CA . ASN A 1 202 ? -2.623 19.808 -14.512 1.00 59.75 202 ASN A CA 1
ATOM 1654 C C . ASN A 1 202 ? -2.859 18.320 -14.853 1.00 59.75 202 ASN A C 1
ATOM 1656 O O . ASN A 1 202 ? -1.929 17.515 -14.768 1.00 59.75 202 ASN A O 1
ATOM 1660 N N . LEU A 1 203 ? -4.067 17.941 -15.284 1.00 69.62 203 LEU A N 1
ATOM 1661 C CA . LEU A 1 203 ? -4.371 16.616 -15.852 1.00 69.62 203 LEU A CA 1
ATOM 1662 C C . LEU A 1 203 ? -3.821 16.486 -17.285 1.00 69.62 203 LEU A C 1
ATOM 1664 O O . LEU A 1 203 ? -4.555 16.479 -18.271 1.00 69.62 203 LEU A O 1
ATOM 1668 N N . HIS A 1 204 ? -2.499 16.424 -17.407 1.00 69.44 204 HIS A N 1
ATOM 1669 C CA . HIS A 1 204 ? -1.805 16.195 -18.669 1.00 69.44 204 HIS A CA 1
ATOM 1670 C C . HIS A 1 204 ? -1.226 14.781 -18.706 1.00 69.44 204 HIS A C 1
ATOM 1672 O O . HIS A 1 204 ? -0.919 14.187 -17.675 1.00 69.44 204 HIS A O 1
ATOM 1678 N N . ASP A 1 205 ? -1.006 14.251 -19.908 1.00 67.62 205 ASP A N 1
ATOM 1679 C CA . ASP A 1 205 ? -0.410 12.921 -20.099 1.00 67.62 205 ASP A CA 1
ATOM 1680 C C . ASP A 1 205 ? 0.907 12.758 -19.307 1.00 67.62 205 ASP A C 1
ATOM 1682 O O . ASP A 1 205 ? 1.148 11.747 -18.650 1.00 67.62 205 ASP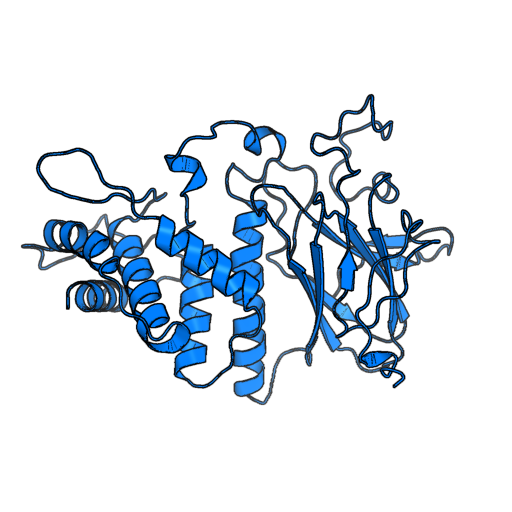 A O 1
ATOM 1686 N N . SER A 1 206 ? 1.713 13.821 -19.253 1.00 62.56 206 SER A N 1
ATOM 1687 C CA . SER A 1 206 ? 2.998 13.853 -18.547 1.00 62.56 206 SER A CA 1
ATOM 1688 C C . SER A 1 206 ? 2.912 13.875 -17.016 1.00 62.56 206 SER A C 1
ATOM 1690 O O . SER A 1 206 ? 3.915 13.604 -16.353 1.00 62.56 206 SER A O 1
ATOM 1692 N N . THR A 1 207 ? 1.778 14.249 -16.420 1.00 66.31 207 THR A N 1
ATOM 1693 C CA . THR A 1 207 ? 1.569 14.199 -14.960 1.00 66.31 207 THR A CA 1
ATOM 1694 C C . THR A 1 207 ? 0.912 12.885 -14.555 1.00 66.31 207 THR A C 1
ATOM 1696 O O . THR A 1 207 ? 1.315 12.294 -13.554 1.00 66.31 207 THR A O 1
ATOM 1699 N N . LEU A 1 208 ? -0.022 12.387 -15.371 1.00 71.81 208 LEU A N 1
ATOM 1700 C CA . LEU A 1 208 ? -0.720 11.115 -15.169 1.00 71.81 208 LEU A CA 1
ATOM 1701 C C . LEU A 1 208 ? 0.224 9.904 -15.264 1.00 71.81 208 LEU A C 1
ATOM 1703 O O . LEU A 1 208 ? 0.097 8.962 -14.488 1.00 71.81 208 LEU A O 1
ATOM 1707 N N . ARG A 1 209 ? 1.233 9.955 -16.145 1.00 76.44 209 ARG A N 1
ATOM 1708 C CA . ARG A 1 209 ? 2.224 8.874 -16.327 1.00 76.44 209 ARG A CA 1
ATOM 1709 C C . ARG A 1 209 ? 3.443 8.951 -15.407 1.00 76.44 209 ARG A C 1
ATOM 1711 O O . ARG A 1 209 ? 4.399 8.200 -15.585 1.00 76.44 209 ARG A O 1
ATOM 1718 N N . CYS A 1 210 ? 3.463 9.859 -14.430 1.00 78.25 210 CYS A N 1
ATOM 1719 C CA . CYS A 1 210 ? 4.563 9.912 -13.468 1.00 78.25 210 CYS A CA 1
ATOM 1720 C C . CYS A 1 210 ? 4.638 8.587 -12.703 1.00 78.25 210 CYS A C 1
ATOM 1722 O O . CYS A 1 210 ? 3.710 8.258 -11.969 1.00 78.25 210 CYS A O 1
ATOM 1724 N N . THR A 1 211 ? 5.731 7.842 -12.826 1.00 81.69 211 THR A N 1
ATOM 1725 C CA . THR A 1 211 ? 5.882 6.557 -12.126 1.00 81.69 211 THR A CA 1
ATOM 1726 C C . THR A 1 211 ? 6.498 6.700 -10.742 1.00 81.69 211 THR A C 1
ATOM 1728 O O . THR A 1 211 ? 6.460 5.740 -9.992 1.00 81.69 211 THR A O 1
ATOM 1731 N N . ALA A 1 212 ? 7.004 7.888 -10.389 1.00 77.31 212 ALA A N 1
ATOM 1732 C CA . ALA A 1 212 ? 7.754 8.174 -9.164 1.00 77.31 212 ALA A CA 1
ATOM 1733 C C . ALA A 1 212 ? 9.041 7.351 -9.028 1.00 77.31 212 ALA A C 1
ATOM 1735 O O . ALA A 1 212 ? 8.985 6.136 -8.899 1.00 77.31 212 ALA A O 1
ATOM 1736 N N . CYS A 1 213 ? 10.208 8.002 -8.995 1.00 75.56 213 CYS A N 1
ATOM 1737 C CA . CYS A 1 213 ? 11.484 7.282 -9.033 1.00 75.56 213 CYS A CA 1
ATOM 1738 C C . CYS A 1 213 ? 11.651 6.329 -7.833 1.00 75.56 213 CYS A C 1
ATOM 1740 O O . CYS A 1 213 ? 11.632 5.121 -8.004 1.00 75.56 213 CYS A O 1
ATOM 1742 N N . HIS A 1 214 ? 11.757 6.829 -6.601 1.00 80.75 214 HIS A N 1
ATOM 1743 C CA . HIS A 1 214 ? 12.021 5.969 -5.433 1.00 80.75 214 HIS A CA 1
ATOM 1744 C C . HIS A 1 214 ? 10.862 5.037 -5.039 1.00 80.75 214 HIS A C 1
ATOM 1746 O O . HIS A 1 214 ? 11.109 3.850 -4.827 1.00 80.75 214 HIS A O 1
ATOM 1752 N N . PRO A 1 215 ? 9.610 5.523 -4.947 1.00 84.00 215 PRO A N 1
ATOM 1753 C CA . PRO A 1 215 ? 8.513 4.732 -4.396 1.00 84.00 215 PRO A CA 1
ATOM 1754 C C . PRO A 1 215 ? 8.104 3.564 -5.284 1.00 84.00 215 PRO A C 1
ATOM 1756 O O . PRO A 1 215 ? 7.709 2.537 -4.745 1.00 84.00 215 PRO A O 1
ATOM 1759 N N . SER A 1 216 ? 8.216 3.685 -6.613 1.00 87.50 216 SER A N 1
ATOM 1760 C CA . SER A 1 216 ? 7.925 2.565 -7.516 1.00 87.50 216 SER A CA 1
ATOM 1761 C C . SER A 1 216 ? 9.114 1.625 -7.674 1.00 87.50 216 SER A C 1
ATOM 1763 O O . SER A 1 216 ? 8.935 0.412 -7.632 1.00 87.50 216 SER A O 1
ATOM 1765 N N . ILE A 1 217 ? 10.332 2.156 -7.801 1.00 87.00 217 ILE A N 1
ATOM 1766 C CA . ILE A 1 217 ? 11.519 1.340 -8.060 1.00 87.00 217 ILE A CA 1
ATOM 1767 C C . ILE A 1 217 ? 11.876 0.496 -6.844 1.00 87.00 217 ILE A C 1
ATOM 1769 O O . ILE A 1 217 ? 11.960 -0.721 -6.960 1.00 87.00 217 ILE A O 1
ATOM 1773 N N . PHE A 1 218 ? 12.091 1.115 -5.681 1.00 87.75 218 PHE A N 1
ATOM 1774 C CA . PHE A 1 218 ? 12.649 0.393 -4.537 1.00 87.75 218 PHE A CA 1
ATOM 1775 C C . PHE A 1 218 ? 11.685 -0.628 -3.955 1.00 87.75 218 PHE A C 1
ATOM 1777 O O . PHE A 1 218 ? 12.108 -1.709 -3.553 1.00 87.75 218 PHE A O 1
ATOM 1784 N N . SER A 1 219 ? 10.393 -0.309 -3.950 1.00 93.06 219 SER A N 1
ATOM 1785 C CA . SER A 1 219 ? 9.363 -1.248 -3.521 1.00 93.06 219 SER A CA 1
ATOM 1786 C C . SER A 1 219 ? 9.289 -2.455 -4.460 1.00 93.06 219 SER A C 1
ATOM 1788 O O . SER A 1 219 ? 9.399 -3.596 -4.011 1.00 93.06 219 SER A O 1
ATOM 1790 N N . THR A 1 220 ? 9.194 -2.215 -5.770 1.00 95.12 220 THR A N 1
ATOM 1791 C CA . THR A 1 220 ? 9.022 -3.275 -6.771 1.00 95.12 220 THR A CA 1
ATOM 1792 C C . THR A 1 220 ? 10.286 -4.120 -6.936 1.00 95.12 220 THR A C 1
ATOM 1794 O O . THR A 1 220 ? 10.190 -5.343 -7.006 1.00 95.12 220 THR A O 1
ATOM 1797 N N . GLU A 1 221 ? 11.477 -3.508 -6.944 1.00 92.44 221 GLU A N 1
ATOM 1798 C CA . GLU A 1 221 ? 12.765 -4.219 -7.008 1.00 92.44 221 GLU A CA 1
ATOM 1799 C C . GLU A 1 221 ? 12.964 -5.111 -5.773 1.00 92.44 221 GLU A C 1
ATOM 1801 O O . GLU A 1 221 ? 13.363 -6.270 -5.916 1.00 92.44 221 GLU A O 1
ATOM 1806 N N . ALA A 1 222 ? 12.633 -4.623 -4.570 1.00 93.12 222 ALA A N 1
ATOM 1807 C CA . ALA A 1 222 ? 12.714 -5.419 -3.344 1.00 93.12 222 ALA A CA 1
ATOM 1808 C C . ALA A 1 222 ? 11.766 -6.629 -3.375 1.00 93.12 222 ALA A C 1
ATOM 1810 O O . ALA A 1 222 ? 12.171 -7.746 -3.038 1.00 93.12 222 ALA A O 1
ATOM 1811 N N . VAL A 1 223 ? 10.521 -6.434 -3.819 1.00 96.50 223 VAL A N 1
ATOM 1812 C CA . VAL A 1 223 ? 9.537 -7.519 -3.956 1.00 96.50 223 VAL A CA 1
ATOM 1813 C C . VAL A 1 223 ? 9.959 -8.536 -5.014 1.00 96.50 223 VAL A C 1
ATOM 1815 O O . VAL A 1 223 ? 9.939 -9.732 -4.737 1.00 96.50 223 VAL A O 1
ATOM 1818 N N . LEU A 1 224 ? 10.401 -8.098 -6.197 1.00 96.25 224 LEU A N 1
ATOM 1819 C CA . LEU A 1 224 ? 10.873 -8.998 -7.255 1.00 96.25 224 LEU A CA 1
ATOM 1820 C C . LEU A 1 224 ? 12.118 -9.776 -6.829 1.00 96.25 224 LEU A C 1
ATOM 1822 O O . LEU A 1 224 ? 12.219 -10.972 -7.091 1.00 96.25 224 LEU A O 1
ATOM 1826 N N . THR A 1 225 ? 13.052 -9.127 -6.135 1.00 94.31 225 THR A N 1
ATOM 1827 C CA . THR A 1 225 ? 14.236 -9.797 -5.581 1.00 94.31 225 THR A CA 1
ATOM 1828 C C . THR A 1 225 ? 13.836 -10.865 -4.564 1.00 94.31 225 THR A C 1
ATOM 1830 O O . THR A 1 225 ? 14.367 -11.974 -4.597 1.00 94.31 225 THR A O 1
ATOM 1833 N N . SER A 1 226 ? 12.852 -10.569 -3.712 1.00 95.06 226 SER A N 1
ATOM 1834 C CA . SER A 1 226 ? 12.315 -11.529 -2.743 1.00 95.06 226 SER A CA 1
ATOM 1835 C C . SER A 1 226 ? 11.603 -12.695 -3.449 1.00 95.06 226 SER A C 1
ATOM 1837 O O . SER A 1 226 ? 11.853 -13.855 -3.127 1.00 95.06 226 SER A O 1
ATOM 1839 N N . GLN A 1 227 ? 10.807 -12.418 -4.485 1.00 95.25 227 GLN A N 1
ATOM 1840 C CA . GLN A 1 227 ? 10.140 -13.433 -5.309 1.00 95.25 227 GLN A CA 1
ATOM 1841 C C . GLN A 1 227 ? 11.136 -14.382 -5.986 1.00 95.25 227 GLN A C 1
ATOM 1843 O O . GLN A 1 227 ? 10.941 -15.596 -5.956 1.00 95.25 227 GLN A O 1
ATOM 1848 N N . LYS A 1 228 ? 12.247 -13.868 -6.529 1.00 94.19 228 LYS A N 1
ATOM 1849 C CA . LYS A 1 228 ? 13.328 -14.702 -7.094 1.00 94.19 228 LYS A CA 1
ATOM 1850 C C . LYS A 1 228 ? 13.956 -15.640 -6.060 1.00 94.19 228 LYS A C 1
ATOM 1852 O O . LYS A 1 228 ? 14.423 -16.716 -6.420 1.00 94.19 228 LYS A O 1
ATOM 1857 N N . ALA A 1 229 ? 13.974 -15.233 -4.793 1.00 94.00 229 ALA A N 1
ATOM 1858 C CA . ALA A 1 229 ? 14.456 -16.043 -3.678 1.00 94.00 229 ALA A CA 1
ATOM 1859 C C . ALA A 1 229 ? 13.383 -16.995 -3.103 1.00 94.00 229 ALA A C 1
ATOM 1861 O O . ALA A 1 229 ? 13.655 -17.690 -2.127 1.00 94.00 229 ALA A O 1
ATOM 1862 N N . GLY A 1 230 ? 12.187 -17.053 -3.703 1.00 93.75 230 GLY A N 1
ATOM 1863 C CA . GLY A 1 230 ? 11.107 -17.969 -3.326 1.00 93.75 230 GLY A CA 1
ATOM 1864 C C . GLY A 1 230 ? 10.083 -17.406 -2.335 1.00 93.75 230 GLY A C 1
ATOM 1865 O O . GLY A 1 230 ? 9.198 -18.145 -1.907 1.00 93.75 230 GLY A O 1
ATOM 1866 N N . TYR A 1 231 ? 10.168 -16.122 -1.970 1.00 95.38 231 TYR A N 1
ATOM 1867 C CA . TYR A 1 231 ? 9.181 -15.483 -1.094 1.00 95.38 231 TYR A CA 1
ATOM 1868 C C . TYR A 1 231 ? 7.945 -15.060 -1.889 1.00 95.38 231 TYR A C 1
ATOM 1870 O O . TYR A 1 231 ? 8.104 -14.411 -2.916 1.00 95.38 231 TYR A O 1
ATOM 1878 N N . PRO A 1 232 ? 6.717 -15.348 -1.428 1.00 94.12 232 PRO A N 1
ATOM 1879 C CA . PRO A 1 232 ? 5.519 -14.958 -2.156 1.00 94.12 232 PRO A CA 1
ATOM 1880 C C . PRO A 1 232 ? 5.318 -13.438 -2.156 1.00 94.12 232 PRO A C 1
ATOM 1882 O O . PRO A 1 232 ? 5.555 -12.756 -1.159 1.00 94.12 232 PRO A O 1
ATOM 1885 N N . ILE A 1 233 ? 4.772 -12.918 -3.256 1.00 95.31 233 ILE A N 1
ATOM 1886 C CA . ILE A 1 233 ? 4.232 -11.555 -3.302 1.00 95.31 233 ILE A CA 1
ATOM 1887 C C . ILE A 1 233 ? 2.920 -11.516 -2.508 1.00 95.31 233 ILE A C 1
ATOM 1889 O O . ILE A 1 233 ? 1.899 -12.045 -2.955 1.00 95.31 233 ILE A O 1
ATOM 1893 N N . GLU A 1 234 ? 2.961 -10.879 -1.340 1.00 94.06 234 GLU A N 1
ATOM 1894 C CA . GLU A 1 234 ? 1.818 -10.731 -0.429 1.00 94.06 234 GLU A CA 1
ATOM 1895 C C . GLU A 1 234 ? 0.844 -9.639 -0.912 1.00 94.06 234 GLU A C 1
ATOM 1897 O O . GLU A 1 234 ? -0.320 -9.918 -1.200 1.00 94.06 234 GLU A O 1
ATOM 1902 N N . ALA A 1 235 ? 1.343 -8.414 -1.115 1.00 94.12 235 ALA A N 1
ATOM 1903 C CA . ALA A 1 235 ? 0.571 -7.252 -1.573 1.00 94.12 235 ALA A CA 1
ATOM 1904 C C . ALA A 1 235 ? 0.363 -7.265 -3.101 1.00 94.12 235 ALA A C 1
ATOM 1906 O O . ALA A 1 235 ? 0.895 -6.430 -3.838 1.00 94.12 235 ALA A O 1
ATOM 1907 N N . LYS A 1 236 ? -0.360 -8.271 -3.610 1.00 93.56 236 LYS A N 1
ATOM 1908 C CA . LYS A 1 236 ? -0.482 -8.535 -5.057 1.00 93.56 236 LYS A CA 1
ATOM 1909 C C . LYS A 1 236 ? -1.125 -7.394 -5.841 1.00 93.56 236 LYS A C 1
ATOM 1911 O O . LYS A 1 236 ? -0.672 -7.114 -6.949 1.00 93.56 236 LYS A O 1
ATOM 1916 N N . SER A 1 237 ? -2.174 -6.754 -5.318 1.00 92.31 237 SER A N 1
ATOM 1917 C CA . SER A 1 237 ? -2.865 -5.687 -6.055 1.00 92.31 237 SER A CA 1
ATOM 1918 C C . SER A 1 237 ? -2.054 -4.394 -6.079 1.00 92.31 237 SER A C 1
ATOM 1920 O O . SER A 1 237 ? -1.964 -3.754 -7.124 1.00 92.31 237 SER A O 1
ATOM 1922 N N . GLN A 1 238 ? -1.383 -4.065 -4.976 1.00 94.19 238 GLN A N 1
ATOM 1923 C CA . GLN A 1 238 ? -0.429 -2.962 -4.879 1.00 94.19 238 GLN A CA 1
ATOM 1924 C C . GLN A 1 238 ? 0.752 -3.178 -5.831 1.00 94.19 238 GLN A C 1
ATOM 1926 O O . GLN A 1 238 ? 1.062 -2.308 -6.642 1.00 94.19 238 GLN A O 1
ATOM 1931 N N . PHE A 1 239 ? 1.357 -4.370 -5.800 1.00 96.00 239 PHE A N 1
ATOM 1932 C CA . PHE A 1 239 ? 2.435 -4.744 -6.714 1.00 96.00 239 PHE A CA 1
ATOM 1933 C C . PHE A 1 239 ? 1.995 -4.635 -8.175 1.00 96.00 239 PHE A C 1
ATOM 1935 O O . PHE A 1 239 ? 2.670 -3.997 -8.982 1.00 96.00 239 PHE A O 1
ATOM 1942 N N . ARG A 1 240 ? 0.829 -5.202 -8.516 1.00 94.00 240 ARG A N 1
ATOM 1943 C CA . ARG A 1 240 ? 0.291 -5.141 -9.877 1.00 94.00 240 ARG A CA 1
ATOM 1944 C C . ARG A 1 240 ? 0.081 -3.703 -10.338 1.00 94.00 240 ARG A C 1
ATOM 1946 O O . ARG A 1 240 ? 0.483 -3.374 -11.448 1.00 94.00 240 ARG A O 1
ATOM 1953 N N . TYR A 1 241 ? -0.509 -2.859 -9.497 1.00 92.62 241 TYR A N 1
ATOM 1954 C CA . TYR A 1 241 ? -0.751 -1.458 -9.818 1.00 92.62 241 TYR A CA 1
ATOM 1955 C C . TYR A 1 241 ? 0.553 -0.695 -10.097 1.00 92.62 241 TYR A C 1
ATOM 1957 O O . TYR A 1 241 ? 0.656 0.011 -11.101 1.00 92.62 241 TYR A O 1
ATOM 1965 N N . VAL A 1 242 ? 1.574 -0.866 -9.250 1.00 93.31 242 VAL A N 1
ATOM 1966 C CA . VAL A 1 242 ? 2.870 -0.197 -9.442 1.00 93.31 242 VAL A CA 1
ATOM 1967 C C . VAL A 1 242 ? 3.576 -0.708 -10.700 1.00 93.31 242 VAL A C 1
ATOM 1969 O O . VAL A 1 242 ? 4.073 0.102 -11.481 1.00 93.31 242 VAL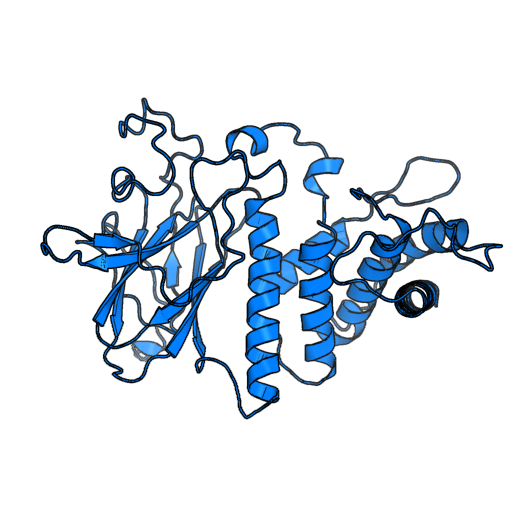 A O 1
ATOM 1972 N N . VAL A 1 243 ? 3.554 -2.020 -10.960 1.00 93.75 243 VAL A N 1
ATOM 1973 C CA . VAL A 1 243 ? 4.082 -2.600 -12.205 1.00 93.75 243 VAL A CA 1
ATOM 1974 C C . VAL A 1 243 ? 3.353 -2.042 -13.427 1.00 93.75 243 VAL A C 1
ATOM 1976 O O . VAL A 1 243 ? 4.010 -1.598 -14.364 1.00 93.75 243 VAL A O 1
ATOM 1979 N N . ASP A 1 244 ? 2.019 -1.986 -13.413 1.00 90.56 244 ASP A N 1
ATOM 1980 C CA . ASP A 1 244 ? 1.225 -1.421 -14.512 1.00 90.56 244 ASP A CA 1
ATOM 1981 C C . ASP A 1 244 ? 1.554 0.057 -14.747 1.00 90.56 244 ASP A C 1
ATOM 1983 O O . ASP A 1 244 ? 1.616 0.525 -15.886 1.00 90.56 244 ASP A O 1
ATOM 1987 N N . ARG A 1 245 ? 1.838 0.805 -13.680 1.00 88.31 245 ARG A N 1
ATOM 1988 C CA . ARG A 1 245 ? 2.290 2.192 -13.785 1.00 88.31 245 ARG A CA 1
ATOM 1989 C C . ARG A 1 245 ? 3.667 2.292 -14.446 1.00 88.31 245 ARG A C 1
ATOM 1991 O O . ARG A 1 245 ? 3.851 3.155 -15.299 1.00 88.31 245 ARG A O 1
ATOM 1998 N N . ILE A 1 246 ? 4.603 1.398 -14.114 1.00 89.50 246 ILE A N 1
ATOM 1999 C CA . ILE A 1 246 ? 5.920 1.319 -14.770 1.00 89.50 246 ILE A CA 1
ATOM 2000 C C . ILE A 1 246 ? 5.766 0.936 -16.251 1.00 89.50 246 ILE A C 1
ATOM 2002 O O . ILE A 1 246 ? 6.354 1.605 -17.099 1.00 89.50 246 ILE A O 1
ATOM 2006 N N . TYR A 1 247 ? 4.918 -0.051 -16.569 1.00 88.31 247 TYR A N 1
ATOM 2007 C CA . TYR A 1 247 ? 4.565 -0.459 -17.940 1.00 88.31 247 TYR A CA 1
ATOM 2008 C C . TYR A 1 247 ? 4.081 0.720 -18.796 1.00 88.31 247 TYR A C 1
ATOM 2010 O O . TYR A 1 247 ? 4.440 0.843 -19.967 1.00 88.31 247 TYR A O 1
ATOM 2018 N N . ASN A 1 248 ? 3.265 1.595 -18.206 1.00 83.69 248 ASN A N 1
ATOM 2019 C CA . ASN A 1 248 ? 2.691 2.763 -18.875 1.00 83.69 248 ASN A CA 1
ATOM 2020 C C . ASN A 1 248 ? 3.595 4.009 -18.836 1.00 83.69 248 ASN A C 1
ATOM 2022 O O . ASN A 1 248 ? 3.231 5.046 -19.393 1.00 83.69 248 ASN A O 1
ATOM 2026 N N . GLY A 1 249 ? 4.758 3.928 -18.184 1.00 81.56 249 GLY A N 1
ATOM 2027 C CA . GLY A 1 249 ? 5.686 5.045 -18.007 1.00 81.56 249 GLY A CA 1
ATOM 2028 C C . GLY A 1 249 ? 6.312 5.567 -19.309 1.00 81.56 249 GLY A C 1
ATOM 2029 O O . GLY A 1 249 ? 6.328 6.786 -19.502 1.00 81.56 249 GLY A O 1
ATOM 2030 N N . PRO A 1 250 ? 6.836 4.706 -20.205 1.00 80.31 250 PRO A N 1
ATOM 2031 C CA . PRO A 1 250 ? 7.435 5.147 -21.464 1.00 80.31 250 PRO A CA 1
ATOM 2032 C C . PRO A 1 250 ? 6.403 5.735 -22.432 1.00 80.31 250 PRO A C 1
ATOM 2034 O O . PRO A 1 250 ? 5.432 5.075 -22.812 1.00 80.31 250 PRO A O 1
ATOM 2037 N N . THR A 1 251 ? 6.664 6.952 -22.905 1.00 74.06 251 THR A N 1
ATOM 2038 C CA . THR A 1 251 ? 5.896 7.631 -23.957 1.00 74.06 251 THR A CA 1
ATOM 2039 C C . THR A 1 251 ? 6.768 7.827 -25.195 1.00 74.06 251 THR A C 1
ATOM 2041 O O . THR A 1 251 ? 7.906 8.275 -25.053 1.00 74.06 251 THR A O 1
ATOM 2044 N N . PRO A 1 252 ? 6.262 7.594 -26.417 1.00 68.88 252 PRO A N 1
ATOM 2045 C CA . PRO A 1 252 ? 7.010 7.918 -27.626 1.00 68.88 252 PRO A CA 1
ATOM 2046 C C . PRO A 1 252 ? 7.257 9.429 -27.718 1.00 68.88 252 PRO A C 1
ATOM 2048 O O . PRO A 1 252 ? 6.329 10.232 -27.604 1.00 68.88 252 PRO A O 1
ATOM 2051 N N . LEU A 1 253 ? 8.509 9.833 -27.937 1.00 62.56 253 LEU A N 1
ATOM 2052 C CA . LEU A 1 253 ? 8.800 11.169 -28.446 1.00 62.56 253 LEU A CA 1
ATOM 2053 C C . LEU A 1 253 ? 8.511 11.164 -29.942 1.00 62.56 253 LEU A C 1
ATOM 2055 O O . LEU A 1 253 ? 9.067 10.370 -30.702 1.00 62.56 253 LEU A O 1
ATOM 2059 N N . TYR A 1 254 ? 7.685 12.102 -30.383 1.00 57.41 254 TYR A N 1
ATOM 2060 C CA . TYR A 1 254 ? 7.578 12.405 -31.802 1.00 57.41 254 TYR A CA 1
ATOM 2061 C C . TYR A 1 254 ? 8.888 13.077 -32.248 1.00 57.41 254 TYR A C 1
ATOM 2063 O O . TYR A 1 254 ? 9.192 14.191 -31.826 1.00 57.41 254 TYR A O 1
ATOM 2071 N N . GLY A 1 255 ? 9.696 12.389 -33.059 1.00 61.44 255 GLY A N 1
ATOM 2072 C CA . GLY A 1 255 ? 10.989 12.887 -33.535 1.00 61.44 255 GLY A CA 1
ATOM 2073 C C . GLY A 1 255 ? 11.737 11.869 -34.408 1.00 61.44 255 GLY A C 1
ATOM 2074 O O . GLY A 1 255 ? 11.339 10.707 -34.462 1.00 61.44 255 GLY A O 1
ATOM 2075 N N . PRO A 1 256 ? 12.827 12.273 -35.086 1.00 55.47 256 PRO A N 1
ATOM 2076 C CA . PRO A 1 256 ? 13.514 11.453 -36.094 1.00 55.47 256 PRO A CA 1
ATOM 2077 C C . PRO A 1 256 ? 14.291 10.249 -35.529 1.00 55.47 256 PRO A C 1
ATOM 2079 O O . PRO A 1 256 ? 14.957 9.555 -36.289 1.00 55.47 256 PRO A O 1
ATOM 2082 N N . PHE A 1 257 ? 14.234 10.012 -34.215 1.00 60.81 257 PHE A N 1
ATOM 2083 C CA . PHE A 1 257 ? 15.087 9.046 -33.517 1.00 60.81 257 PHE A CA 1
ATOM 2084 C C . PHE A 1 257 ? 14.326 7.869 -32.883 1.00 60.81 257 PHE A C 1
ATOM 2086 O O . PHE A 1 257 ? 14.952 7.079 -32.187 1.00 60.81 257 PHE A O 1
ATOM 2093 N N . GLU A 1 258 ? 13.003 7.756 -33.079 1.00 67.69 258 GLU A N 1
ATOM 2094 C CA . GLU A 1 258 ? 12.167 6.671 -32.510 1.00 67.69 258 GLU A CA 1
ATOM 2095 C C . GLU A 1 258 ? 12.379 6.446 -30.994 1.00 67.69 258 GLU A C 1
ATOM 2097 O O . GLU A 1 258 ? 12.255 5.341 -30.469 1.00 67.69 258 GLU A O 1
ATOM 2102 N N . VAL A 1 259 ? 12.721 7.509 -30.263 1.00 66.06 259 VAL A N 1
ATOM 2103 C CA . VAL A 1 259 ? 13.027 7.442 -28.830 1.00 66.06 259 VAL A CA 1
ATOM 2104 C C . VAL A 1 259 ? 11.753 7.539 -27.995 1.00 66.06 259 VAL A C 1
ATOM 2106 O O . VAL A 1 259 ? 10.821 8.263 -28.340 1.00 66.06 259 VAL A O 1
ATOM 2109 N N . ASN A 1 260 ? 11.717 6.843 -26.859 1.00 68.38 260 ASN A N 1
ATOM 2110 C CA . ASN A 1 260 ? 10.693 7.050 -25.837 1.00 68.38 260 ASN A CA 1
ATOM 2111 C C . ASN A 1 260 ? 11.280 7.890 -24.698 1.00 68.38 260 ASN A C 1
ATOM 2113 O O . ASN A 1 260 ? 12.447 7.737 -24.340 1.00 68.38 260 ASN A O 1
ATOM 2117 N N . TRP A 1 261 ? 10.469 8.770 -24.120 1.00 66.44 261 TRP A N 1
ATOM 2118 C CA . TRP A 1 261 ? 10.806 9.523 -22.921 1.00 66.44 261 TRP A CA 1
ATOM 2119 C C . TRP A 1 261 ? 9.911 9.111 -21.759 1.00 66.44 261 TRP A C 1
ATOM 2121 O O . TRP A 1 261 ? 8.776 8.671 -21.936 1.00 66.44 261 TRP A O 1
ATOM 2131 N N . GLN A 1 262 ? 10.435 9.284 -20.553 1.00 68.31 262 GLN A N 1
ATOM 2132 C CA . GLN A 1 262 ? 9.696 9.144 -19.309 1.00 68.31 262 GLN A CA 1
ATOM 2133 C C . GLN A 1 262 ? 10.033 10.359 -18.440 1.00 68.31 262 GLN A C 1
ATOM 2135 O O . GLN A 1 262 ? 11.161 10.859 -18.459 1.00 68.31 262 GLN A O 1
ATOM 2140 N N . ARG A 1 263 ? 9.041 10.899 -17.726 1.00 64.62 263 ARG A N 1
ATOM 2141 C CA . ARG A 1 263 ? 9.239 12.086 -16.889 1.00 64.62 263 ARG A CA 1
ATOM 2142 C C . ARG A 1 263 ? 9.936 11.702 -15.586 1.00 64.62 263 ARG A C 1
ATOM 2144 O O . ARG A 1 263 ? 9.386 10.927 -14.806 1.00 64.62 263 ARG A O 1
ATOM 2151 N N . TYR A 1 264 ? 11.077 12.331 -15.313 1.00 64.88 264 TYR A N 1
ATOM 2152 C CA . TYR A 1 264 ? 11.829 12.167 -14.067 1.00 64.88 264 TYR A CA 1
ATOM 2153 C C . TYR A 1 264 ? 12.186 13.516 -13.449 1.00 64.88 264 TYR A C 1
ATOM 2155 O O . TYR A 1 264 ? 12.227 14.532 -14.138 1.00 64.88 264 TYR A O 1
ATOM 2163 N N . ILE A 1 265 ? 12.431 13.517 -12.137 1.00 58.00 265 ILE A N 1
ATOM 2164 C CA . ILE A 1 265 ? 12.728 14.735 -11.371 1.00 58.00 265 ILE A CA 1
ATOM 2165 C C . ILE A 1 265 ? 14.227 15.084 -11.408 1.00 58.00 265 ILE A C 1
ATOM 2167 O O . ILE A 1 265 ? 14.551 16.261 -11.297 1.00 58.00 265 ILE A O 1
ATOM 2171 N N . ALA A 1 266 ? 15.133 14.110 -11.591 1.00 56.81 266 ALA A N 1
ATOM 2172 C CA . ALA A 1 266 ? 16.576 14.398 -11.536 1.00 56.81 266 ALA A CA 1
ATOM 2173 C C . ALA A 1 266 ? 17.532 13.433 -12.276 1.00 56.81 266 ALA A C 1
ATOM 2175 O O . ALA A 1 266 ? 18.632 13.856 -12.596 1.00 56.81 266 ALA A O 1
ATOM 2176 N N . ILE A 1 267 ? 17.166 12.169 -12.549 1.00 70.31 267 ILE A N 1
ATOM 2177 C CA . ILE A 1 267 ? 18.133 11.117 -12.965 1.00 70.31 267 ILE A CA 1
ATOM 2178 C C . ILE A 1 267 ? 17.571 10.165 -14.046 1.00 70.31 267 ILE A C 1
ATOM 2180 O O . ILE A 1 267 ? 17.169 9.034 -13.750 1.00 70.31 267 ILE A O 1
ATOM 2184 N N . PRO A 1 268 ? 17.478 10.612 -15.312 1.00 66.12 268 PRO A N 1
ATOM 2185 C CA . PRO A 1 268 ? 16.758 9.886 -16.354 1.00 66.12 268 PRO A CA 1
ATOM 2186 C C . PRO A 1 268 ? 17.394 8.547 -16.740 1.00 66.12 268 PRO A C 1
ATOM 2188 O O . PRO A 1 268 ? 16.664 7.569 -16.871 1.00 66.12 268 PRO A O 1
ATOM 2191 N N . MET A 1 269 ? 18.723 8.460 -16.877 1.00 71.44 269 MET A N 1
ATOM 2192 C CA . MET A 1 269 ? 19.391 7.210 -17.278 1.00 71.44 269 MET A CA 1
ATOM 2193 C C . MET A 1 269 ? 19.176 6.096 -16.251 1.00 71.44 269 MET A C 1
ATOM 2195 O O . MET A 1 269 ? 18.674 5.026 -16.590 1.00 71.44 269 MET A O 1
ATOM 2199 N N . GLN A 1 270 ? 19.437 6.394 -14.975 1.00 73.69 270 GLN A N 1
ATOM 2200 C CA . GLN A 1 270 ? 19.273 5.438 -13.877 1.00 73.69 270 GLN A CA 1
ATOM 2201 C C . GLN A 1 270 ? 17.843 4.898 -13.799 1.00 73.69 270 GLN A C 1
ATOM 2203 O O . GLN A 1 270 ? 17.626 3.710 -13.567 1.00 73.69 270 GLN A O 1
ATOM 2208 N N . SER A 1 271 ? 16.845 5.761 -13.991 1.00 76.88 271 SER A N 1
ATOM 2209 C CA . SER A 1 271 ? 15.457 5.334 -13.880 1.00 76.88 271 SER A CA 1
ATOM 2210 C C . SER A 1 271 ? 14.998 4.482 -15.067 1.00 76.88 271 SER A C 1
ATOM 2212 O O . SER A 1 271 ? 14.181 3.586 -14.855 1.00 76.88 271 SER A O 1
ATOM 2214 N N . GLN A 1 272 ? 15.525 4.711 -16.275 1.00 79.75 272 GLN A N 1
ATOM 2215 C CA . GLN A 1 272 ? 15.218 3.890 -17.453 1.00 79.75 272 GLN A CA 1
ATOM 2216 C C . GLN A 1 272 ? 15.775 2.470 -17.291 1.00 79.75 272 GLN A C 1
ATOM 2218 O O . GLN A 1 272 ? 15.037 1.505 -17.483 1.00 79.75 272 GLN A O 1
ATOM 2223 N N . GLY A 1 273 ? 17.029 2.333 -16.848 1.00 81.75 273 GLY A N 1
ATOM 2224 C CA . GLY A 1 273 ? 17.633 1.036 -16.534 1.00 81.75 273 GLY A CA 1
ATOM 2225 C C . GLY A 1 273 ? 16.881 0.257 -15.468 1.00 81.75 273 GLY A C 1
ATOM 2226 O O . GLY A 1 273 ? 16.572 -0.923 -15.636 1.00 81.75 273 GLY A O 1
ATOM 2227 N N . LYS A 1 274 ? 16.541 0.927 -14.361 1.00 85.38 274 LYS A N 1
ATOM 2228 C CA . LYS A 1 274 ? 15.826 0.299 -13.243 1.00 85.38 274 LYS A CA 1
ATOM 2229 C C . LYS A 1 274 ? 14.421 -0.148 -13.625 1.00 85.38 274 LYS A C 1
ATOM 2231 O O . LYS A 1 274 ? 14.060 -1.287 -13.347 1.00 85.38 274 LYS A O 1
ATOM 2236 N N . HIS A 1 275 ? 13.640 0.712 -14.276 1.00 87.44 275 HIS A N 1
ATOM 2237 C CA . HIS A 1 275 ? 12.309 0.333 -14.745 1.00 87.44 275 HIS A CA 1
ATOM 2238 C C . HIS A 1 275 ? 12.373 -0.780 -15.789 1.00 87.44 275 HIS A C 1
ATOM 2240 O O . HIS A 1 275 ? 11.631 -1.750 -15.668 1.00 87.44 275 HIS A O 1
ATOM 2246 N N . GLY A 1 276 ? 13.282 -0.685 -16.763 1.00 87.75 276 GLY A N 1
ATOM 2247 C CA . GLY A 1 276 ? 13.471 -1.731 -17.765 1.00 87.75 276 GLY A CA 1
ATOM 2248 C C . GLY A 1 276 ? 13.795 -3.086 -17.129 1.00 87.75 276 GLY A C 1
ATOM 2249 O O . GLY A 1 276 ? 13.164 -4.084 -17.472 1.00 87.75 276 GLY A O 1
ATOM 2250 N N . LEU A 1 277 ? 14.708 -3.126 -16.148 1.00 88.31 277 LEU A N 1
ATOM 2251 C CA . LEU A 1 277 ? 15.031 -4.365 -15.437 1.00 88.31 277 LEU A CA 1
ATOM 2252 C C . LEU A 1 277 ? 13.845 -4.888 -14.617 1.00 88.31 277 LEU A C 1
ATOM 2254 O O . LEU A 1 277 ? 13.571 -6.082 -14.665 1.00 88.31 277 LEU A O 1
ATOM 2258 N N . ILE A 1 278 ? 13.131 -4.017 -13.896 1.00 92.12 278 ILE A N 1
ATOM 2259 C CA . ILE A 1 278 ? 11.926 -4.396 -13.143 1.00 92.12 278 ILE A CA 1
ATOM 2260 C C . ILE A 1 278 ? 10.909 -5.074 -14.064 1.00 92.12 278 ILE A C 1
ATOM 2262 O O . ILE A 1 278 ? 10.366 -6.118 -13.708 1.00 92.12 278 ILE A O 1
ATOM 2266 N N . LEU A 1 279 ? 10.666 -4.511 -15.250 1.00 91.75 279 LEU A N 1
ATOM 2267 C CA . LEU A 1 279 ? 9.736 -5.094 -16.214 1.00 91.75 279 LEU A CA 1
ATOM 2268 C C . LEU A 1 279 ? 10.251 -6.425 -16.765 1.00 91.75 279 LEU A C 1
ATOM 2270 O O . LEU A 1 279 ? 9.492 -7.388 -16.802 1.00 91.75 279 LEU A O 1
ATOM 2274 N N . LYS A 1 280 ? 11.543 -6.523 -17.104 1.00 91.06 280 LYS A N 1
ATOM 2275 C CA . LYS A 1 280 ? 12.168 -7.783 -17.542 1.00 91.06 280 LYS A CA 1
ATOM 2276 C C . LYS A 1 280 ? 12.053 -8.880 -16.477 1.00 91.06 280 LYS A C 1
ATOM 2278 O O . LYS A 1 280 ? 11.720 -10.022 -16.784 1.00 91.06 280 LYS A O 1
ATOM 2283 N N . ASP A 1 281 ? 12.290 -8.538 -15.215 1.00 92.44 281 ASP A N 1
ATOM 2284 C CA . ASP A 1 281 ? 12.144 -9.454 -14.085 1.00 92.44 281 ASP A CA 1
ATOM 2285 C C . ASP A 1 281 ? 10.683 -9.842 -13.840 1.00 92.44 281 ASP A C 1
ATOM 2287 O O . ASP A 1 281 ? 10.390 -11.011 -13.596 1.00 92.44 281 ASP A O 1
ATOM 2291 N N . PHE A 1 282 ? 9.755 -8.892 -13.928 1.00 94.69 282 PHE A N 1
ATOM 2292 C CA . PHE A 1 282 ? 8.327 -9.176 -13.835 1.00 94.69 282 PHE A CA 1
ATOM 2293 C C . PHE A 1 282 ? 7.873 -10.140 -14.939 1.00 94.69 282 PHE A C 1
ATOM 2295 O O . PHE A 1 282 ? 7.196 -11.127 -14.645 1.00 94.69 282 PHE A O 1
ATOM 2302 N N . GLU A 1 283 ? 8.279 -9.899 -16.188 1.00 93.38 283 GLU A N 1
ATOM 2303 C CA . GLU A 1 283 ? 7.940 -10.761 -17.324 1.00 93.38 283 GLU A CA 1
ATOM 2304 C C . GLU A 1 283 ? 8.484 -12.172 -17.163 1.00 93.38 283 GLU A C 1
ATOM 2306 O O . GLU A 1 283 ? 7.793 -13.143 -17.462 1.00 93.38 283 GLU A O 1
ATOM 2311 N N . LYS A 1 284 ? 9.695 -12.294 -16.622 1.00 92.50 284 LYS A N 1
ATOM 2312 C CA . LYS A 1 284 ? 10.352 -13.582 -16.434 1.00 92.50 284 LYS A CA 1
ATOM 2313 C C . LYS A 1 284 ? 9.832 -14.376 -15.236 1.00 92.50 284 LYS A C 1
ATOM 2315 O O . LYS A 1 284 ? 9.699 -15.590 -15.336 1.00 92.50 284 LYS A O 1
ATOM 2320 N N . TYR A 1 285 ? 9.614 -13.725 -14.093 1.00 92.38 285 TYR A N 1
ATOM 2321 C CA . TYR A 1 285 ? 9.386 -14.411 -12.812 1.00 92.38 285 TYR A CA 1
ATOM 2322 C C . TYR A 1 285 ? 7.952 -14.306 -12.286 1.00 92.38 285 TYR A C 1
ATOM 2324 O O . TYR A 1 285 ? 7.640 -14.938 -11.277 1.00 92.38 285 TYR A O 1
ATOM 2332 N N . VAL A 1 286 ? 7.096 -13.488 -12.911 1.00 94.00 286 VAL A N 1
ATOM 2333 C CA . VAL A 1 286 ? 5.719 -13.267 -12.440 1.00 94.00 286 VAL A CA 1
ATOM 2334 C C . VAL A 1 286 ? 4.683 -13.473 -13.540 1.00 94.00 286 VAL A C 1
ATOM 2336 O O . VAL A 1 286 ? 3.761 -14.257 -13.340 1.00 94.00 286 VAL A O 1
ATOM 2339 N N . SER A 1 287 ? 4.776 -12.767 -14.672 1.00 93.31 287 SER A N 1
ATOM 2340 C CA . SER A 1 287 ? 3.785 -12.927 -15.751 1.00 93.31 287 SER A CA 1
ATOM 2341 C C . SER A 1 287 ? 4.095 -14.090 -16.690 1.00 93.31 287 SER A C 1
ATOM 2343 O O . SER A 1 287 ? 3.194 -14.535 -17.400 1.00 93.31 287 SER A O 1
ATOM 2345 N N . GLU A 1 288 ? 5.353 -14.541 -16.708 1.00 93.25 288 GLU A N 1
ATOM 2346 C CA . GLU A 1 288 ? 5.883 -15.569 -17.615 1.00 93.25 288 GLU A CA 1
ATOM 2347 C C . GLU A 1 288 ? 5.581 -15.262 -19.092 1.00 93.25 288 GLU A C 1
ATOM 2349 O O . GLU A 1 288 ? 5.373 -16.151 -19.920 1.00 93.25 288 GLU A O 1
ATOM 2354 N N . LYS A 1 289 ? 5.526 -13.968 -19.426 1.00 92.06 289 LYS A N 1
ATOM 2355 C CA . LYS A 1 289 ? 5.186 -13.473 -20.756 1.00 92.06 289 LYS A CA 1
ATOM 2356 C C . LYS A 1 289 ? 6.107 -12.332 -21.148 1.00 92.06 289 LYS A C 1
ATOM 2358 O O . LYS A 1 289 ? 5.924 -11.204 -20.698 1.00 92.06 289 LYS A O 1
ATOM 2363 N N . GLU A 1 290 ? 7.015 -12.630 -22.065 1.00 89.44 290 GLU A N 1
ATOM 2364 C CA . GLU A 1 290 ? 7.858 -11.626 -22.705 1.00 89.44 290 GLU A CA 1
ATOM 2365 C C . GLU A 1 290 ? 7.025 -10.715 -23.618 1.00 89.44 290 GLU A C 1
ATOM 2367 O O . GLU A 1 290 ? 6.132 -11.166 -24.350 1.00 89.44 290 GLU A O 1
ATOM 2372 N N . THR A 1 291 ? 7.314 -9.417 -23.585 1.00 87.12 291 THR A N 1
ATOM 2373 C CA . THR A 1 291 ? 6.721 -8.428 -24.488 1.00 87.12 291 THR A CA 1
ATOM 2374 C C . THR A 1 291 ? 7.809 -7.556 -25.111 1.00 87.12 291 THR A C 1
ATOM 2376 O O . THR A 1 291 ? 8.828 -7.313 -24.478 1.00 87.12 291 THR A O 1
ATOM 2379 N N . PRO A 1 292 ? 7.607 -6.986 -26.312 1.00 84.12 292 PRO A N 1
ATOM 2380 C CA . PRO A 1 292 ? 8.590 -6.077 -26.909 1.00 84.12 292 PRO A CA 1
ATOM 2381 C C . PRO A 1 292 ? 8.647 -4.712 -26.196 1.00 84.12 292 PRO A C 1
ATOM 2383 O O . PRO A 1 292 ? 9.237 -3.762 -26.699 1.00 84.12 292 PRO A O 1
ATOM 2386 N N . LEU A 1 293 ? 7.992 -4.541 -25.041 1.00 81.38 293 LEU A N 1
ATOM 2387 C CA . LEU A 1 293 ? 7.930 -3.249 -24.369 1.00 81.38 293 LEU A CA 1
ATOM 2388 C C . LEU A 1 293 ? 9.298 -2.777 -23.877 1.00 81.38 293 LEU A C 1
ATOM 2390 O O . LEU A 1 293 ? 9.571 -1.579 -23.931 1.00 81.38 293 LEU A O 1
ATOM 2394 N N . PHE A 1 294 ? 10.158 -3.684 -23.408 1.00 75.19 294 PHE A N 1
ATOM 2395 C CA . PHE A 1 294 ? 11.489 -3.301 -22.931 1.00 75.19 294 PHE A CA 1
ATOM 2396 C C . PHE A 1 294 ? 12.359 -2.713 -24.061 1.00 75.19 294 PHE A C 1
ATOM 2398 O O . PHE A 1 294 ? 13.216 -1.866 -23.799 1.00 75.19 294 PHE A O 1
ATOM 2405 N N . GLU A 1 295 ? 12.058 -3.028 -25.329 1.00 76.00 295 GLU A N 1
ATOM 2406 C CA . GLU A 1 295 ? 12.669 -2.386 -26.501 1.00 76.00 295 GLU A CA 1
ATOM 2407 C C . GLU A 1 295 ? 12.387 -0.877 -26.556 1.00 76.00 295 GLU A C 1
ATOM 2409 O O . GLU A 1 295 ? 13.080 -0.153 -27.257 1.00 76.00 295 GLU A O 1
ATOM 2414 N N . ARG A 1 296 ? 11.415 -0.353 -25.798 1.00 78.19 296 ARG A N 1
ATOM 2415 C CA . ARG A 1 296 ? 11.179 1.097 -25.695 1.00 78.19 296 ARG A CA 1
ATOM 2416 C C . ARG A 1 296 ? 12.216 1.819 -24.837 1.00 78.19 296 ARG A C 1
ATOM 2418 O O . ARG A 1 296 ? 12.401 3.021 -25.019 1.00 78.19 296 ARG A O 1
ATOM 2425 N N . TYR A 1 297 ? 12.889 1.104 -23.937 1.00 78.00 297 TYR A N 1
ATOM 2426 C CA . TYR A 1 297 ? 13.931 1.638 -23.056 1.00 78.00 297 TYR A CA 1
ATOM 2427 C C . TYR A 1 297 ? 15.311 1.589 -23.728 1.00 78.00 297 TYR A C 1
ATOM 2429 O O . TYR A 1 297 ? 16.122 2.508 -23.581 1.00 78.00 297 TYR A O 1
ATOM 2437 N N . ALA A 1 298 ? 15.565 0.535 -24.509 1.00 77.12 298 ALA A N 1
ATOM 2438 C CA . ALA A 1 298 ? 16.875 0.243 -25.083 1.00 77.12 298 ALA A CA 1
ATOM 2439 C C . ALA A 1 298 ? 17.437 1.335 -26.028 1.00 77.12 298 ALA A C 1
ATOM 2441 O O . ALA A 1 298 ? 18.614 1.662 -25.883 1.00 77.12 298 ALA A O 1
ATOM 2442 N N . PRO A 1 299 ? 16.675 1.959 -26.953 1.00 77.44 299 PRO A N 1
ATOM 2443 C CA . PRO A 1 299 ? 17.194 2.998 -27.845 1.00 77.44 299 PRO A CA 1
ATOM 2444 C C . PRO A 1 299 ? 17.740 4.213 -27.099 1.00 77.44 299 PRO A C 1
ATOM 2446 O O . PRO A 1 299 ? 18.814 4.705 -27.448 1.00 77.44 299 PRO A O 1
ATOM 2449 N N . PHE A 1 300 ? 17.034 4.660 -26.053 1.00 76.62 300 PHE A N 1
ATOM 2450 C CA . PHE A 1 300 ? 17.477 5.769 -25.211 1.00 76.62 300 PHE A CA 1
ATOM 2451 C C . PHE A 1 300 ? 18.771 5.408 -24.480 1.00 76.62 300 PHE A C 1
ATOM 2453 O O . PHE A 1 300 ? 19.753 6.132 -24.608 1.00 76.62 300 PHE A O 1
ATOM 2460 N N . LEU A 1 301 ? 18.797 4.267 -23.781 1.00 78.19 301 LEU A N 1
ATOM 2461 C CA . LEU A 1 301 ? 19.984 3.810 -23.052 1.00 78.19 301 LEU A CA 1
ATOM 2462 C C . LEU A 1 301 ? 21.177 3.613 -23.991 1.00 78.19 301 LEU A C 1
ATOM 2464 O O . LEU A 1 301 ? 22.282 4.048 -23.688 1.00 78.19 301 LEU A O 1
ATOM 2468 N N . LYS A 1 302 ? 20.959 3.034 -25.175 1.00 79.12 302 LYS A N 1
ATOM 2469 C CA . LYS A 1 302 ? 22.003 2.876 -26.188 1.00 79.12 302 LYS A CA 1
ATOM 2470 C C . LYS A 1 302 ? 22.540 4.230 -26.640 1.00 79.12 302 LYS A C 1
ATOM 2472 O O . LYS A 1 302 ? 23.752 4.388 -26.697 1.00 79.12 302 LYS A O 1
ATOM 2477 N N . HIS A 1 303 ? 21.681 5.199 -26.955 1.00 76.62 303 HIS A N 1
ATOM 2478 C CA . HIS A 1 303 ? 22.131 6.547 -27.322 1.00 76.62 303 HIS A CA 1
ATOM 2479 C C . HIS A 1 303 ? 22.886 7.238 -26.189 1.00 76.62 303 HIS A C 1
ATOM 2481 O O . HIS A 1 303 ? 23.893 7.885 -26.450 1.00 76.62 303 HIS A O 1
ATOM 2487 N N . ALA A 1 304 ? 22.418 7.080 -24.953 1.00 74.00 304 ALA A N 1
ATOM 2488 C CA . ALA A 1 304 ? 23.018 7.717 -23.793 1.00 74.00 304 ALA A CA 1
ATOM 2489 C C . ALA A 1 304 ? 24.399 7.130 -23.450 1.00 74.00 304 ALA A C 1
ATOM 2491 O O . ALA A 1 304 ? 25.309 7.881 -23.124 1.00 74.00 304 ALA A O 1
ATOM 2492 N N . TRP A 1 305 ? 24.578 5.811 -23.591 1.00 73.62 305 TRP A N 1
ATOM 2493 C CA . TRP A 1 305 ? 25.823 5.117 -23.238 1.00 73.62 305 TRP A CA 1
ATOM 2494 C C . TRP A 1 305 ? 26.825 4.954 -24.387 1.00 73.62 305 TRP A C 1
ATOM 2496 O O . TRP A 1 305 ? 27.993 4.651 -24.143 1.00 73.62 305 TRP A O 1
ATOM 2506 N N . THR A 1 306 ? 26.409 5.105 -25.650 1.00 75.69 306 THR A N 1
ATOM 2507 C CA . THR A 1 306 ? 27.313 4.870 -26.790 1.00 75.69 306 THR A CA 1
ATOM 2508 C C . THR A 1 306 ? 28.491 5.840 -26.751 1.00 75.69 306 THR A C 1
ATOM 2510 O O . THR A 1 306 ? 28.320 7.045 -26.902 1.00 75.69 306 THR A O 1
ATOM 2513 N N . GLY A 1 307 ? 29.701 5.291 -26.619 1.00 73.38 307 GLY A N 1
ATOM 2514 C CA . GLY A 1 307 ? 30.939 6.069 -26.604 1.00 73.38 307 GLY A CA 1
ATOM 2515 C C . GLY A 1 307 ? 31.319 6.645 -25.238 1.00 73.38 307 GLY A C 1
ATOM 2516 O O . GLY A 1 307 ? 32.281 7.403 -25.187 1.00 73.38 307 GLY A O 1
ATOM 2517 N N . MET A 1 308 ? 30.609 6.285 -24.160 1.00 70.25 308 MET A N 1
ATOM 2518 C CA . MET A 1 308 ? 31.000 6.626 -22.789 1.00 70.25 308 MET A CA 1
ATOM 2519 C C . MET A 1 308 ? 31.797 5.491 -22.135 1.00 70.25 308 MET A C 1
ATOM 2521 O O . MET A 1 308 ? 31.377 4.334 -22.152 1.00 70.25 308 MET A O 1
ATOM 2525 N N . ASP A 1 309 ? 32.929 5.836 -21.530 1.00 71.50 309 ASP A N 1
ATOM 2526 C CA . ASP A 1 309 ? 33.788 4.971 -20.714 1.00 71.50 309 ASP A CA 1
ATOM 2527 C C . ASP A 1 309 ? 33.840 5.399 -19.234 1.00 71.50 309 ASP A C 1
ATOM 2529 O O . ASP A 1 309 ? 34.170 4.584 -18.370 1.00 71.50 309 ASP A O 1
ATOM 2533 N N . GLU A 1 310 ? 33.431 6.632 -18.925 1.00 68.50 310 GLU A N 1
ATOM 2534 C CA . GLU A 1 310 ? 33.291 7.168 -17.570 1.00 68.50 310 GLU A CA 1
ATOM 2535 C C . GLU A 1 310 ? 31.935 7.869 -17.377 1.00 68.50 310 GLU A C 1
ATOM 2537 O O . GLU A 1 310 ? 31.363 8.442 -18.306 1.00 68.50 310 GLU A O 1
ATOM 2542 N N . LEU A 1 311 ? 31.411 7.831 -16.147 1.00 66.69 311 LEU A N 1
ATOM 2543 C CA . LEU A 1 311 ? 30.242 8.623 -15.762 1.00 66.69 311 LEU A CA 1
ATOM 2544 C C . LEU A 1 311 ? 30.633 10.094 -15.626 1.00 66.69 311 LEU A C 1
ATOM 2546 O O . LEU A 1 311 ? 31.651 10.426 -15.015 1.00 66.69 311 LEU A O 1
ATOM 2550 N N . HIS A 1 312 ? 29.783 10.975 -16.143 1.00 66.38 312 HIS A N 1
ATOM 2551 C CA . HIS A 1 312 ? 29.960 12.412 -16.003 1.00 66.38 312 HIS A CA 1
ATOM 2552 C C . HIS A 1 312 ? 30.005 12.814 -14.508 1.00 66.38 312 HIS A C 1
ATOM 2554 O O . HIS A 1 312 ? 29.200 12.304 -13.727 1.00 66.38 312 HIS A O 1
ATOM 2560 N N . PRO A 1 313 ? 30.904 13.718 -14.066 1.00 64.69 313 PRO A N 1
ATOM 2561 C CA . PRO A 1 313 ? 31.031 14.077 -12.645 1.00 64.69 313 PRO A CA 1
ATOM 2562 C C . PRO A 1 313 ? 29.755 14.664 -12.016 1.00 64.69 313 PRO A C 1
ATOM 2564 O O . PRO A 1 313 ? 29.600 14.647 -10.795 1.00 64.69 313 PRO A O 1
ATOM 2567 N N . ASP A 1 314 ? 28.866 15.209 -12.846 1.00 62.25 314 ASP A N 1
ATOM 2568 C CA . ASP A 1 314 ? 27.565 15.781 -12.504 1.00 62.25 314 ASP A CA 1
ATOM 2569 C C . ASP A 1 314 ? 26.392 14.790 -12.634 1.00 62.25 314 ASP A C 1
ATOM 2571 O O . ASP A 1 314 ? 25.325 15.047 -12.076 1.00 62.25 314 ASP A O 1
ATOM 2575 N N . GLU A 1 315 ? 26.606 13.612 -13.236 1.00 60.25 315 GLU A N 1
ATOM 2576 C CA . GLU A 1 315 ? 25.764 12.413 -13.068 1.00 60.25 315 GLU A CA 1
ATOM 2577 C C . GLU A 1 315 ? 26.057 11.784 -11.691 1.00 60.25 315 GLU A C 1
ATOM 2579 O O . GLU A 1 315 ? 26.495 10.641 -11.541 1.00 60.25 315 GLU A O 1
ATOM 2584 N N . ALA A 1 316 ? 25.858 12.581 -10.640 1.00 57.88 316 ALA A N 1
ATOM 2585 C CA . ALA A 1 316 ? 25.979 12.126 -9.270 1.00 57.88 316 ALA A CA 1
ATOM 2586 C C . ALA A 1 316 ? 24.769 11.260 -8.912 1.00 57.88 316 ALA A C 1
ATOM 2588 O O . ALA A 1 316 ? 23.625 11.561 -9.264 1.00 57.88 316 ALA A O 1
ATOM 2589 N N . ASN A 1 317 ? 25.005 10.194 -8.149 1.00 57.75 317 ASN A N 1
ATOM 2590 C CA . ASN A 1 317 ? 23.920 9.439 -7.549 1.00 57.75 317 ASN A CA 1
ATOM 2591 C C . ASN A 1 317 ? 23.167 10.311 -6.530 1.00 57.75 317 ASN A C 1
ATOM 2593 O O . ASN A 1 317 ? 23.530 10.380 -5.358 1.00 57.75 317 ASN A O 1
ATOM 2597 N N . GLY A 1 318 ? 22.120 10.991 -6.995 1.00 56.41 318 GLY A N 1
ATOM 2598 C CA . GLY A 1 318 ? 21.238 11.814 -6.171 1.00 56.41 318 GLY A CA 1
ATOM 2599 C C . GLY A 1 318 ? 20.215 11.009 -5.365 1.00 56.41 318 GLY A C 1
ATOM 2600 O O . GLY A 1 318 ? 19.312 11.601 -4.774 1.00 56.41 318 GLY A O 1
ATOM 2601 N N . VAL A 1 319 ? 20.306 9.675 -5.368 1.00 57.88 319 VAL A N 1
ATOM 2602 C CA . VAL A 1 319 ? 19.359 8.791 -4.691 1.00 57.88 319 VAL A CA 1
ATOM 2603 C C . VAL A 1 319 ? 19.842 8.455 -3.287 1.00 57.88 319 VAL A C 1
ATOM 2605 O O . VAL A 1 319 ? 21.005 8.123 -3.073 1.00 57.88 319 VAL A O 1
ATOM 2608 N N . VAL A 1 320 ? 18.919 8.478 -2.327 1.00 57.44 320 VAL A N 1
ATOM 2609 C CA . VAL A 1 320 ? 19.127 7.928 -0.985 1.00 57.44 320 VAL A CA 1
ATOM 2610 C C . VAL A 1 320 ? 18.137 6.768 -0.783 1.00 57.44 320 VAL A C 1
ATOM 2612 O O . VAL A 1 320 ? 16.935 6.993 -0.936 1.00 57.44 320 VAL A O 1
ATOM 2615 N N . PRO A 1 321 ? 18.604 5.545 -0.449 1.00 60.22 321 PRO A N 1
ATOM 2616 C CA . PRO A 1 321 ? 20.006 5.166 -0.246 1.00 60.22 321 PRO A CA 1
ATOM 2617 C C . PRO A 1 321 ? 20.820 5.184 -1.551 1.00 60.22 321 PRO A C 1
ATOM 2619 O O . PRO A 1 321 ? 20.297 4.894 -2.628 1.00 60.22 321 PRO A O 1
ATOM 2622 N N . ALA A 1 322 ? 22.107 5.522 -1.431 1.00 63.72 322 ALA A N 1
ATOM 2623 C CA . ALA A 1 322 ? 23.020 5.583 -2.564 1.00 63.72 322 ALA A CA 1
ATOM 2624 C C . ALA A 1 322 ? 23.253 4.180 -3.141 1.00 63.72 322 ALA A C 1
ATOM 2626 O O . ALA A 1 322 ? 23.847 3.309 -2.512 1.00 63.72 322 ALA A O 1
ATOM 2627 N N . ASP A 1 323 ? 22.758 3.970 -4.351 1.00 65.06 323 ASP A N 1
ATOM 2628 C CA . ASP A 1 323 ? 23.123 2.858 -5.229 1.00 65.06 323 ASP A CA 1
ATOM 2629 C C . ASP A 1 323 ? 24.583 2.953 -5.752 1.00 65.06 323 ASP A C 1
ATOM 2631 O O . ASP A 1 323 ? 25.235 3.998 -5.703 1.00 65.06 323 ASP A O 1
ATOM 2635 N N . SER A 1 324 ? 25.133 1.856 -6.265 1.00 69.12 324 SER A N 1
ATOM 2636 C CA . SER A 1 324 ? 26.492 1.853 -6.826 1.00 69.12 324 SER A CA 1
ATOM 2637 C C . SER A 1 324 ? 26.480 2.128 -8.331 1.00 69.12 324 SER A C 1
ATOM 2639 O O . SER A 1 324 ? 25.586 1.665 -9.038 1.00 69.12 324 SER A O 1
ATOM 2641 N N . ASN A 1 325 ? 27.523 2.789 -8.848 1.00 66.25 325 ASN A N 1
ATOM 2642 C CA . ASN A 1 325 ? 27.687 3.002 -10.295 1.00 66.25 325 ASN A CA 1
ATOM 2643 C C . ASN A 1 325 ? 27.715 1.676 -11.076 1.00 66.25 325 ASN A C 1
ATOM 2645 O O . ASN A 1 325 ? 27.104 1.569 -12.132 1.00 66.25 325 ASN A O 1
ATOM 2649 N N . VAL A 1 326 ? 28.344 0.638 -10.512 1.00 68.25 326 VAL A N 1
ATOM 2650 C CA . VAL A 1 326 ? 28.332 -0.725 -11.074 1.00 68.25 326 VAL A CA 1
ATOM 2651 C C . VAL A 1 326 ? 26.908 -1.275 -11.144 1.00 68.25 326 VAL A C 1
ATOM 2653 O O . VAL A 1 326 ? 26.509 -1.837 -12.161 1.00 68.25 326 VAL A O 1
ATOM 2656 N N . GLY A 1 327 ? 26.125 -1.080 -10.082 1.00 69.94 327 GLY A N 1
ATOM 2657 C CA . GLY A 1 327 ? 24.714 -1.442 -10.050 1.00 69.94 327 GLY A CA 1
ATOM 2658 C C . GLY A 1 327 ? 23.917 -0.764 -11.162 1.00 69.94 327 GLY A C 1
ATOM 2659 O O . GLY A 1 327 ? 23.047 -1.401 -11.742 1.00 69.94 327 GLY A O 1
ATOM 2660 N N . PHE A 1 328 ? 24.197 0.494 -11.506 1.00 71.75 328 PHE A N 1
ATOM 2661 C CA . PHE A 1 328 ? 23.537 1.161 -12.635 1.00 71.75 328 PHE A CA 1
ATOM 2662 C C . PHE A 1 328 ? 23.903 0.521 -13.971 1.00 71.75 328 PHE A C 1
ATOM 2664 O O . PHE A 1 328 ? 23.018 0.055 -14.688 1.00 71.75 328 PHE A O 1
ATOM 2671 N N . SER A 1 329 ? 25.200 0.410 -14.254 1.00 69.75 329 SER A N 1
ATOM 2672 C CA . SER A 1 329 ? 25.684 -0.110 -15.532 1.00 69.75 329 SER A CA 1
ATOM 2673 C C . SER A 1 329 ? 25.232 -1.548 -15.792 1.00 69.75 329 SER A C 1
ATOM 2675 O O . SER A 1 329 ? 24.901 -1.893 -16.923 1.00 69.75 329 SER A O 1
ATOM 2677 N N . VAL A 1 330 ? 25.165 -2.393 -14.755 1.00 75.25 330 VAL A N 1
ATOM 2678 C CA . VAL A 1 330 ? 24.665 -3.772 -14.887 1.00 75.25 330 VAL A CA 1
ATOM 2679 C C . VAL A 1 330 ? 23.186 -3.794 -15.268 1.00 75.25 330 VAL A C 1
ATOM 2681 O O . VAL A 1 330 ? 22.803 -4.568 -16.142 1.00 75.25 330 VAL A O 1
ATOM 2684 N N . ARG A 1 331 ? 22.348 -2.956 -14.644 1.00 81.31 331 ARG A N 1
ATOM 2685 C CA . ARG A 1 331 ? 20.914 -2.899 -14.969 1.00 81.31 331 ARG A CA 1
ATOM 2686 C C . ARG A 1 331 ? 20.699 -2.418 -16.399 1.00 81.31 331 ARG A C 1
ATOM 2688 O O . ARG A 1 331 ? 19.953 -3.054 -17.135 1.00 81.31 331 ARG A O 1
ATOM 2695 N N . ASP A 1 332 ? 21.407 -1.371 -16.811 1.00 78.38 332 ASP A N 1
ATOM 2696 C CA . ASP A 1 332 ? 21.342 -0.862 -18.183 1.00 78.38 332 ASP A CA 1
ATOM 2697 C C . ASP A 1 332 ? 21.786 -1.914 -19.200 1.00 78.38 332 ASP A C 1
ATOM 2699 O O . ASP A 1 332 ? 21.094 -2.159 -20.187 1.00 78.38 332 ASP A O 1
ATOM 2703 N N . TRP A 1 333 ? 22.894 -2.607 -18.931 1.00 77.56 333 TRP A N 1
ATOM 2704 C CA . TRP A 1 333 ? 23.363 -3.700 -19.779 1.00 77.56 333 TRP A CA 1
ATOM 2705 C C . TRP A 1 333 ? 22.339 -4.839 -19.883 1.00 77.56 333 TRP A C 1
ATOM 2707 O O . TRP A 1 333 ? 22.101 -5.359 -20.973 1.00 77.56 333 TRP A O 1
ATOM 2717 N N . LEU A 1 334 ? 21.681 -5.197 -18.776 1.00 81.19 334 LEU A N 1
ATOM 2718 C CA . LEU A 1 334 ? 20.628 -6.215 -18.763 1.00 81.19 334 LEU A CA 1
ATOM 2719 C C . LEU A 1 334 ? 19.367 -5.790 -19.522 1.00 81.19 334 LEU A C 1
ATOM 2721 O O . LEU A 1 334 ? 18.642 -6.665 -19.981 1.00 81.19 334 LEU A O 1
ATOM 2725 N N . VAL A 1 335 ? 19.082 -4.493 -19.649 1.00 83.19 335 VAL A N 1
ATOM 2726 C CA . VAL A 1 335 ? 17.981 -3.987 -20.490 1.00 83.19 335 VAL A CA 1
ATOM 2727 C C . VAL A 1 335 ? 18.360 -4.010 -21.973 1.00 83.19 335 VAL A C 1
ATOM 2729 O O . VAL A 1 335 ? 17.500 -4.205 -22.827 1.00 83.19 335 VAL A O 1
ATOM 2732 N N . LEU A 1 336 ? 19.644 -3.821 -22.285 1.00 77.00 336 LEU A N 1
ATOM 2733 C CA . LEU A 1 336 ? 20.170 -3.804 -23.653 1.00 77.00 336 LEU A CA 1
ATOM 2734 C C . LEU A 1 336 ? 20.419 -5.199 -24.256 1.00 77.00 336 LEU A C 1
ATOM 2736 O O . LEU A 1 336 ? 20.690 -5.280 -25.456 1.00 77.00 336 LEU A O 1
ATOM 2740 N N . THR A 1 337 ? 20.374 -6.264 -23.449 1.00 71.88 337 THR A N 1
ATOM 2741 C CA . THR A 1 337 ? 20.681 -7.656 -23.839 1.00 71.88 337 THR A CA 1
ATOM 2742 C C . THR A 1 337 ? 19.496 -8.590 -23.676 1.00 71.88 337 THR A C 1
ATOM 2744 O O . THR A 1 337 ? 19.435 -9.572 -24.441 1.00 71.88 337 THR A O 1
#

Sequence (337 aa):
MDIPEEDRIAFEAEPNNNWREANPLEIGRTVYGNNDDTDYLNNEDENPVKGFANGLDNKRRDRPGLDWFKIEVEEEVPFLVLFELDVLDRDVSVNLRTYVENKAGDGVELFLDGKDPMEIVHDREPERYSKAISRILKKGTYYLQVNGNHPRYILRSKIYDIPPFQSPEKAVQLGAHYIMNVGDAWVAQVPREGNIYRRIENLHDSTLRCTACHPSIFSTEAVLTSQKAGYPIEAKSQFRYVVDRIYNGPTPLYGPFEVNWQRYIAIPMQSQGKHGLILKDFEKYVSEKETPLFERYAPFLKHAWTGMDELHPDEANGVVPADSNVGFSVRDWLVLT

pLDDT: mean 81.21, std 15.0, range [33.28, 98.38]

Radius of gyration: 22.09 Å; chains: 1; bounding box: 59×51×66 Å